Protein AF-A0A2K3MAB5-F1 (afdb_monomer)

Mean predicted aligned error: 18.84 Å

Solvent-accessible surface area (backbone atoms only — not comparable to full-atom values): 22461 Å² total; per-residue (Å²): 139,84,83,84,91,79,83,77,88,73,74,74,57,72,85,75,52,78,84,62,84,78,70,78,71,84,76,91,64,90,74,78,86,87,88,73,60,91,86,46,52,69,48,79,74,48,72,57,91,40,33,44,29,32,40,36,43,34,97,86,79,45,73,48,76,50,78,49,70,45,82,82,78,47,73,64,57,40,47,74,73,55,34,43,73,54,49,68,53,82,66,79,57,25,31,51,39,59,75,94,47,102,70,48,47,71,42,66,81,73,82,59,71,43,38,66,71,56,41,70,77,29,77,68,33,34,30,43,62,40,92,50,95,85,53,57,49,34,53,74,42,81,40,59,73,61,79,78,69,88,61,81,78,80,77,74,77,74,90,58,73,36,50,79,74,45,86,59,46,63,56,53,52,52,51,43,55,56,78,38,66,90,53,61,69,66,68,38,52,53,51,37,43,50,51,51,55,52,48,42,66,74,70,63,53,67,60,71,57,55,47,50,51,38,51,52,53,55,50,52,46,63,74,68,63,56,87,90,40,61,71,59,53,52,51,43,50,53,51,41,54,52,50,52,52,34,50,41,41,52,32,41,67,61,36,71,59,85,82,81,70,93,71,78,91,55,48,68,58,25,49,52,43,26,52,51,49,57,60,72,70,51,82,70,61,43,66,42,101,85,67,50,78,32,65,51,69,72,54,35,53,47,48,56,49,51,53,51,52,58,73,72,44,89,71,97,68,91,52,61,81,64,54,73,73,54,79,87,81,75,50,72,73,52,50,54,60,75,69,49,81,87,50,73,64,58,54,49,49,59,62,67,69,51,58,94,92,57,79,134

pLDDT: mean 73.35, std 14.65, range [32.47, 92.81]

Sequence (360 aa):
MSIISWNCRGLGNLSAVPKFKFLLREGRGGGLALLWRSSLHCNITNFSSNHIDIEITDTHRGSWRLTGFYGYPGKQAVLDAGLSDVHMEGYPFTWFKSLGTPRAVEERLDRALANEDWFHMFPNAKLENLVAPASDHYPILLDRDPIVRLGRPHHKFKFENAWRLESELDEVVHRCWNNYSDKLIMPRLEACAEELSLWSRNHCHNLKKEIEECRKKLLQVREQGGENNANYVGALQKRMTHLLVQDDMFWRQRAKTHWYKDGDLNTRFFHASATSRKKVNRISFLEDANGLRITDNPGMCLVAKDYFNELFHKQNSVRDPVISVISTTILESDNEQLTAPFTKEEFKEALFSMQSDKCP

Foldseek 3Di:
DDDDDDDPPDPDDCVNDVPPPPPPDDDDDDADDDDDDPQWDKDFPDDDRFKTKIWIAHPVPGIDIDMDGHDPPDPVNQVRNQKDFAAEPDDQFFFWDPPPDPPIDTHNPDTDIDHPVLCVVQVPWYWYWADDPPDRGTDIDIDRHPQPPPDDPPPPQDDQPLCVLDPCLVVLLVCLQVVVVVDDPVVSVVSSSVSCVVCCPVPVPDLVVLLVVLVVVLVVCVVVPPPPCPVVNVVSVVVNVSSLVSLLSRLCLLLVDDPDPDDPSPSVVSVVSSVVCCVVPDPQWDAAPVRDTHRHPVVRVVRVVVVVCVVPDDDPDDCCVVVVPDPDPQDPVNVCVVPDDDDPVNVVCVVVVDDPSDDD

Structure (mmCIF, N/CA/C/O backbone):
data_AF-A0A2K3MAB5-F1
#
_entry.id   AF-A0A2K3MAB5-F1
#
loop_
_atom_site.group_PDB
_atom_site.id
_atom_site.type_symbol
_atom_site.label_atom_id
_atom_site.label_alt_id
_atom_site.label_comp_id
_atom_site.label_asym_id
_atom_site.label_entity_id
_atom_site.label_seq_id
_atom_site.pdbx_PDB_ins_code
_atom_site.Cartn_x
_atom_site.Cartn_y
_atom_site.Cartn_z
_atom_site.occupancy
_atom_site.B_iso_or_equiv
_atom_site.auth_seq_id
_atom_site.auth_comp_id
_atom_site.auth_asym_id
_atom_site.auth_atom_id
_atom_site.pdbx_PDB_model_num
ATOM 1 N N . MET A 1 1 ? -51.722 -20.935 16.517 1.00 34.12 1 MET A N 1
ATOM 2 C CA . MET A 1 1 ? -51.003 -19.643 16.519 1.00 34.12 1 MET A CA 1
ATOM 3 C C . MET A 1 1 ? -50.363 -19.484 17.890 1.00 34.12 1 MET A C 1
ATOM 5 O O . MET A 1 1 ? -51.102 -19.462 18.868 1.00 34.12 1 MET A O 1
ATOM 9 N N . SER A 1 2 ? -49.032 -19.463 17.967 1.00 32.47 2 SER A N 1
ATOM 10 C CA . SER A 1 2 ? -48.281 -19.355 19.229 1.00 32.47 2 SER A CA 1
ATOM 11 C C . SER A 1 2 ? -47.649 -17.962 19.318 1.00 32.47 2 SER A C 1
ATOM 13 O O . SER A 1 2 ? -46.940 -17.548 18.408 1.00 32.47 2 SER A O 1
ATOM 15 N N . ILE A 1 3 ? -48.008 -17.221 20.365 1.00 36.62 3 ILE A N 1
ATOM 16 C CA . ILE A 1 3 ? -47.825 -15.771 20.588 1.00 36.62 3 ILE A CA 1
ATOM 17 C C . ILE A 1 3 ? -47.970 -15.563 22.112 1.00 36.62 3 ILE A C 1
ATOM 19 O O . ILE A 1 3 ? -48.689 -16.349 22.722 1.00 36.62 3 ILE A O 1
ATOM 23 N N . ILE A 1 4 ? -47.382 -14.575 22.801 1.00 47.53 4 ILE A N 1
ATOM 24 C CA . ILE A 1 4 ? -46.914 -13.238 22.385 1.00 47.53 4 ILE A CA 1
ATOM 25 C C . ILE A 1 4 ? -45.686 -12.817 23.237 1.00 47.53 4 ILE A C 1
ATOM 27 O O . ILE A 1 4 ? -45.560 -13.262 24.374 1.00 47.53 4 ILE A O 1
ATOM 31 N N . SER A 1 5 ? -44.947 -11.806 22.758 1.00 32.81 5 SER A N 1
ATOM 32 C CA . SER A 1 5 ? -44.378 -10.697 23.561 1.00 32.81 5 SER A CA 1
ATOM 33 C C . SER A 1 5 ? -42.899 -10.747 23.968 1.00 32.81 5 SER A C 1
ATOM 35 O O . SER A 1 5 ? -42.335 -11.791 24.278 1.00 32.81 5 SER A O 1
ATOM 37 N N . TRP A 1 6 ? -42.292 -9.556 23.993 1.00 37.81 6 TRP A N 1
ATOM 38 C CA . TRP A 1 6 ? -40.902 -9.274 24.351 1.00 37.81 6 TRP A CA 1
ATOM 39 C C . TRP A 1 6 ? -40.891 -8.073 25.315 1.00 37.81 6 TRP A C 1
ATOM 41 O O . TRP A 1 6 ? -41.636 -7.119 25.105 1.00 37.81 6 TRP A O 1
ATOM 51 N N . ASN A 1 7 ? -40.078 -8.133 26.377 1.00 32.97 7 ASN A N 1
ATOM 52 C CA . ASN A 1 7 ? -40.120 -7.258 27.567 1.00 32.97 7 ASN A CA 1
ATOM 53 C C . ASN A 1 7 ? -41.396 -7.381 28.436 1.00 32.97 7 ASN A C 1
ATOM 55 O O . ASN A 1 7 ? -42.271 -6.517 28.465 1.00 32.97 7 ASN A O 1
ATOM 59 N N . CYS A 1 8 ? -41.462 -8.444 29.239 1.00 42.03 8 CYS A N 1
ATOM 60 C CA . CYS A 1 8 ? -42.600 -8.755 30.109 1.00 42.03 8 CYS A CA 1
ATOM 61 C C . CYS A 1 8 ? -42.586 -8.040 31.480 1.00 42.03 8 CYS A C 1
ATOM 63 O O . CYS A 1 8 ? -42.972 -8.636 32.490 1.00 42.03 8 CYS A O 1
ATOM 65 N N . ARG A 1 9 ? -42.220 -6.749 31.545 1.00 40.31 9 ARG A N 1
ATOM 66 C CA . ARG A 1 9 ? -42.614 -5.896 32.686 1.00 40.31 9 ARG A CA 1
ATOM 67 C C . ARG A 1 9 ? -44.117 -5.592 32.591 1.00 40.31 9 ARG A C 1
ATOM 69 O O . ARG A 1 9 ? -44.500 -4.523 32.135 1.00 40.31 9 ARG A O 1
ATOM 76 N N . GLY A 1 10 ? -44.965 -6.535 33.017 1.00 39.03 10 GLY A N 1
ATOM 77 C CA . GLY A 1 10 ? -46.412 -6.292 33.139 1.00 39.03 10 GLY A CA 1
ATOM 78 C C . GLY A 1 10 ? -47.377 -7.439 32.816 1.00 39.03 10 GLY A C 1
ATOM 79 O O . GLY A 1 10 ? -48.577 -7.213 32.899 1.00 39.03 10 GLY A O 1
ATOM 80 N N . LEU A 1 11 ? -46.927 -8.662 32.495 1.00 41.62 11 LEU A N 1
ATOM 81 C CA . LEU A 1 11 ? -47.843 -9.768 32.120 1.00 41.62 11 LEU A CA 1
ATOM 82 C C . LEU A 1 11 ? -48.750 -10.313 33.250 1.00 41.62 11 LEU A C 1
ATOM 84 O O . LEU A 1 11 ? -49.546 -11.219 33.012 1.00 41.62 11 LEU A O 1
ATOM 88 N N . GLY A 1 12 ? -48.671 -9.764 34.465 1.00 43.78 12 GLY A N 1
ATOM 89 C CA . GLY A 1 12 ? -49.551 -10.135 35.573 1.00 43.78 12 GLY A CA 1
ATOM 90 C C . GLY A 1 12 ? -49.300 -11.536 36.148 1.00 43.78 12 GLY A C 1
ATOM 91 O O . GLY A 1 12 ? -48.231 -12.128 35.995 1.00 43.78 12 GLY A O 1
ATOM 92 N N . ASN A 1 13 ? -50.288 -12.035 36.892 1.00 43.12 13 ASN A N 1
ATOM 93 C CA . ASN A 1 13 ? -50.265 -13.360 37.516 1.00 43.12 13 ASN A CA 1
ATOM 94 C C . ASN A 1 13 ? -50.385 -14.472 36.449 1.00 43.12 13 ASN A C 1
ATOM 96 O O . ASN A 1 13 ? -51.066 -14.287 35.444 1.00 43.12 13 ASN A O 1
ATOM 100 N N . LEU A 1 14 ? -49.812 -15.655 36.701 1.00 42.81 14 LEU A N 1
ATOM 101 C CA . LEU A 1 14 ? -49.971 -16.873 35.883 1.00 42.81 14 LEU A CA 1
ATOM 102 C C . LEU A 1 14 ? -51.446 -17.220 35.599 1.00 42.81 14 LEU A C 1
ATOM 104 O O . LEU A 1 14 ? -51.759 -17.769 34.545 1.00 42.81 14 LEU A O 1
ATOM 108 N N . SER A 1 15 ? -52.359 -16.839 36.498 1.00 45.25 15 SER A N 1
ATOM 109 C CA . SER A 1 15 ? -53.813 -16.947 36.317 1.00 45.25 15 SER A CA 1
ATOM 110 C C . SER A 1 15 ? -54.360 -16.178 35.103 1.00 45.25 15 SER A C 1
ATOM 112 O O . SER A 1 15 ? -55.412 -16.542 34.589 1.00 45.25 15 SER A O 1
ATOM 114 N N . ALA A 1 16 ? -53.681 -15.116 34.651 1.00 42.66 16 ALA A N 1
ATOM 115 C CA . ALA A 1 16 ? -54.171 -14.228 33.598 1.00 42.66 16 ALA A CA 1
ATOM 116 C C . ALA A 1 16 ? -54.019 -14.814 32.184 1.00 42.66 16 ALA A C 1
ATOM 118 O O . ALA A 1 16 ? -54.808 -14.476 31.304 1.00 42.66 16 ALA A O 1
ATOM 119 N N . VAL A 1 17 ? -53.039 -15.701 31.949 1.00 45.25 17 VAL A N 1
ATOM 120 C CA . VAL A 1 17 ? -52.864 -16.360 30.641 1.00 45.25 17 VAL A CA 1
ATOM 121 C C . VAL A 1 17 ? -52.490 -17.847 30.795 1.00 45.25 17 VAL A C 1
ATOM 123 O O . VAL A 1 17 ? -51.320 -18.219 30.676 1.00 45.25 17 VAL A O 1
ATOM 126 N N . PRO A 1 18 ? -53.482 -18.744 30.980 1.00 43.09 18 PRO A N 1
ATOM 127 C CA . PRO A 1 18 ? -53.255 -20.172 31.256 1.00 43.09 18 PRO A CA 1
ATOM 128 C C . PRO A 1 18 ? -52.501 -20.967 30.174 1.00 43.09 18 PRO A C 1
ATOM 130 O O . PRO A 1 18 ? -52.111 -22.110 30.407 1.00 43.09 18 PRO A O 1
ATOM 133 N N . LYS A 1 19 ? -52.307 -20.395 28.977 1.00 45.00 19 LYS A N 1
ATOM 134 C CA . LYS A 1 19 ? -51.653 -21.052 27.832 1.00 45.00 19 LYS A CA 1
ATOM 135 C C . LYS A 1 19 ? -50.114 -21.032 27.889 1.00 45.00 19 LYS A C 1
ATOM 137 O O . LYS A 1 19 ? -49.489 -21.727 27.097 1.00 45.00 19 LYS A O 1
ATOM 142 N N . PHE A 1 20 ? -49.494 -20.303 28.823 1.00 47.81 20 PHE A N 1
ATOM 143 C CA . PHE A 1 20 ? -48.029 -20.168 28.930 1.00 47.81 20 PHE A CA 1
ATOM 144 C C . PHE A 1 20 ? -47.378 -21.104 29.964 1.00 47.81 20 PHE A C 1
ATOM 146 O O . PHE A 1 20 ? -46.531 -20.692 30.754 1.00 47.81 20 PHE A O 1
ATOM 153 N N . LYS A 1 21 ? -47.753 -22.388 29.955 1.00 41.22 21 LYS A N 1
ATOM 154 C CA . LYS A 1 21 ? -47.334 -23.379 30.968 1.00 41.22 21 LYS A CA 1
ATOM 155 C C . LYS A 1 21 ? -45.833 -23.734 30.996 1.00 41.22 21 LYS A C 1
ATOM 157 O O . LYS A 1 21 ? -45.423 -24.448 31.902 1.00 41.22 21 LYS A O 1
ATOM 162 N N . PHE A 1 22 ? -45.040 -23.255 30.034 1.00 46.28 22 PHE A N 1
ATOM 163 C CA . PHE A 1 22 ? -43.621 -23.608 29.849 1.00 46.28 22 PHE A CA 1
ATOM 164 C C . PHE A 1 22 ? -42.652 -22.419 29.989 1.00 46.28 22 PHE A C 1
ATOM 166 O O . PHE A 1 22 ? -41.492 -22.520 29.601 1.00 46.28 22 PHE A O 1
ATOM 173 N N . LEU A 1 23 ? -43.100 -21.281 30.533 1.00 45.66 23 LEU A N 1
ATOM 174 C CA . LEU A 1 23 ? -42.193 -20.181 30.875 1.00 45.66 23 LEU A CA 1
ATOM 175 C C . LEU A 1 23 ? -41.327 -20.570 32.083 1.00 45.66 23 LEU A C 1
ATOM 177 O O . LEU A 1 23 ? -41.790 -20.523 33.224 1.00 45.66 23 LEU A O 1
ATOM 181 N N . LEU A 1 24 ? -40.062 -20.915 31.829 1.00 44.28 24 LEU A N 1
ATOM 182 C CA . LEU A 1 24 ? -39.033 -21.051 32.860 1.00 44.28 24 LEU A CA 1
ATOM 183 C C . LEU A 1 24 ? -38.825 -19.692 33.541 1.00 44.28 24 LEU A C 1
ATOM 185 O O . LEU A 1 24 ? -38.259 -18.766 32.963 1.00 44.28 24 LEU A O 1
ATOM 189 N N . ARG A 1 25 ? -39.328 -19.562 34.771 1.00 45.31 25 ARG A N 1
ATOM 190 C CA . ARG A 1 25 ? -39.251 -18.333 35.564 1.00 45.31 25 ARG A CA 1
ATOM 191 C C . ARG A 1 25 ? -38.541 -18.596 36.886 1.00 45.31 25 ARG A C 1
ATOM 193 O O . ARG A 1 25 ? -39.181 -18.899 37.892 1.00 45.31 25 ARG A O 1
ATOM 200 N N . GLU A 1 26 ? -37.233 -18.377 36.905 1.00 42.91 26 GLU A N 1
ATOM 201 C CA . GLU A 1 26 ? -36.476 -18.308 38.153 1.00 42.91 26 GLU A CA 1
ATOM 202 C C . GLU A 1 26 ? -36.566 -16.894 38.757 1.00 42.91 26 GLU A C 1
ATOM 204 O O . GLU A 1 26 ? -35.863 -15.958 38.384 1.00 42.91 26 GLU A O 1
ATOM 209 N N . GLY A 1 27 ? -37.484 -16.727 39.714 1.00 49.84 27 GLY A N 1
ATOM 210 C CA . GLY A 1 27 ? -37.548 -15.550 40.582 1.00 49.84 27 GLY A CA 1
ATOM 211 C C . GLY A 1 27 ? -38.305 -14.324 40.040 1.00 49.84 27 GLY A C 1
ATOM 212 O O . GLY A 1 27 ? -39.351 -14.415 39.382 1.00 49.84 27 GLY A O 1
ATOM 213 N N . ARG A 1 28 ? -37.833 -13.136 40.452 1.00 44.16 28 ARG A N 1
ATOM 214 C CA . ARG A 1 28 ? -38.474 -11.825 40.198 1.00 44.16 28 ARG A CA 1
ATOM 215 C C . ARG A 1 28 ? -37.748 -10.964 39.150 1.00 44.16 28 ARG A C 1
ATOM 217 O O . ARG A 1 28 ? -38.257 -9.899 38.812 1.00 44.16 28 ARG A O 1
ATOM 224 N N . GLY A 1 29 ? -36.594 -11.413 38.651 1.00 48.50 29 GLY A N 1
ATOM 225 C CA . GLY A 1 29 ? -35.909 -10.814 37.502 1.00 48.50 29 GLY A CA 1
ATOM 226 C C . GLY A 1 29 ? -36.560 -11.212 36.172 1.00 48.50 29 GLY A C 1
ATOM 227 O O . GLY A 1 29 ? -37.411 -12.099 36.132 1.00 48.50 29 GLY A O 1
ATOM 228 N N . GLY A 1 30 ? -36.179 -10.533 35.086 1.00 55.38 30 GLY A N 1
ATOM 229 C CA . GLY A 1 30 ? -36.558 -10.941 33.727 1.00 55.38 30 GLY A CA 1
ATOM 230 C C . GLY A 1 30 ? -35.833 -12.219 33.286 1.00 55.38 30 GLY A C 1
ATOM 231 O O . GLY A 1 30 ? -34.845 -12.607 33.902 1.00 55.38 30 GLY A O 1
ATOM 232 N N . GLY A 1 31 ? -36.310 -12.847 32.211 1.00 55.22 31 GLY A N 1
ATOM 233 C CA . GLY A 1 31 ? -35.738 -14.077 31.660 1.00 55.22 31 GLY A CA 1
ATOM 234 C C . GLY A 1 31 ? -35.874 -14.159 30.140 1.00 55.22 31 GLY A C 1
ATOM 235 O O . GLY A 1 31 ? -36.530 -13.319 29.517 1.00 55.22 31 GLY A O 1
ATOM 236 N N . LEU A 1 32 ? -35.238 -15.174 29.559 1.00 56.19 32 LEU A N 1
ATOM 237 C CA . LEU A 1 32 ? -35.191 -15.428 28.121 1.00 56.19 32 LEU A CA 1
ATOM 238 C C . LEU A 1 32 ? -36.421 -16.201 27.617 1.00 56.19 32 LEU A C 1
ATOM 240 O O . LEU A 1 32 ? -36.903 -17.124 28.269 1.00 56.19 32 LEU A O 1
ATOM 244 N N . ALA A 1 33 ? -36.903 -15.844 26.425 1.00 61.88 33 ALA A N 1
ATOM 245 C CA . ALA A 1 33 ? -37.949 -16.566 25.706 1.00 61.88 33 ALA A CA 1
ATOM 246 C C . ALA A 1 33 ? -37.715 -16.459 24.192 1.00 61.88 33 ALA A C 1
ATOM 248 O O . ALA A 1 33 ? -37.388 -15.383 23.690 1.00 61.88 33 ALA A O 1
ATOM 249 N N . LEU A 1 34 ? -37.910 -17.566 23.473 1.00 58.75 34 LEU A N 1
ATOM 250 C CA . LEU A 1 34 ? -37.729 -17.672 22.024 1.00 58.75 34 LEU A CA 1
ATOM 251 C C . LEU A 1 34 ? -39.035 -18.149 21.374 1.00 58.75 34 LEU A C 1
ATOM 253 O O . LEU A 1 34 ? -39.710 -19.023 21.914 1.00 58.75 34 LEU A O 1
ATOM 257 N N . LEU A 1 35 ? -39.408 -17.568 20.229 1.00 64.81 35 LEU A N 1
ATOM 258 C CA . LEU A 1 35 ? -40.651 -17.880 19.516 1.00 64.81 35 LEU A CA 1
ATOM 259 C C . LEU A 1 35 ? -40.373 -18.139 18.032 1.00 64.81 35 LEU A C 1
ATOM 261 O O . LEU A 1 35 ? -39.612 -17.406 17.405 1.00 64.81 35 LEU A O 1
ATOM 265 N N . TRP A 1 36 ? -41.043 -19.137 17.455 1.00 64.81 36 TRP A N 1
ATOM 266 C CA . TRP A 1 36 ? -40.949 -19.485 16.035 1.00 64.81 36 TRP A CA 1
ATOM 267 C C . TRP A 1 36 ? -42.324 -19.815 15.437 1.00 64.81 36 TRP A C 1
ATOM 269 O O . TRP A 1 36 ? -43.314 -20.016 16.147 1.00 64.81 36 TRP A O 1
ATOM 279 N N . ARG A 1 37 ? -42.408 -19.841 14.101 1.00 60.66 37 ARG A N 1
ATOM 280 C CA . ARG A 1 37 ? -43.625 -20.253 13.382 1.00 60.66 37 ARG A CA 1
ATOM 281 C C . ARG A 1 37 ? -43.809 -21.763 13.509 1.00 60.66 37 ARG A C 1
ATOM 283 O O . ARG A 1 37 ? -42.845 -22.497 13.366 1.00 60.66 37 ARG A O 1
ATOM 290 N N . SER A 1 38 ? -45.047 -22.239 13.638 1.00 69.12 38 SER A N 1
ATOM 291 C CA . SER A 1 38 ? -45.356 -23.682 13.672 1.00 69.12 38 SER A CA 1
ATOM 292 C C . SER A 1 38 ? -45.040 -24.436 12.370 1.00 69.12 38 SER A C 1
ATOM 294 O O . SER A 1 38 ? -45.151 -25.653 12.338 1.00 69.12 38 SER A O 1
ATOM 296 N N . SER A 1 39 ? -44.686 -23.721 11.297 1.00 72.00 39 SER A N 1
ATOM 297 C CA . SER A 1 39 ? -44.155 -24.281 10.050 1.00 72.00 39 SER A CA 1
ATOM 298 C C . SER A 1 39 ? -42.659 -24.613 10.115 1.00 72.00 39 SER A C 1
ATOM 300 O O . SER A 1 39 ? -42.152 -25.248 9.201 1.00 72.00 39 SER A O 1
ATOM 302 N N . LEU A 1 40 ? -41.949 -24.145 11.147 1.00 71.75 40 LEU A N 1
ATOM 303 C CA . LEU A 1 40 ? -40.552 -24.472 11.410 1.00 71.75 40 LEU A CA 1
ATOM 304 C C . LEU A 1 40 ? -40.506 -25.566 12.474 1.00 71.75 40 LEU A C 1
ATOM 306 O O . LEU A 1 40 ? -41.136 -25.436 13.529 1.00 71.75 40 LEU A O 1
ATOM 310 N N . HIS A 1 41 ? -39.768 -26.637 12.196 1.00 81.25 41 HIS A N 1
ATOM 311 C CA . HIS A 1 41 ? -39.494 -27.661 13.193 1.00 81.25 41 HIS A CA 1
ATOM 312 C C . HIS A 1 41 ? -38.231 -27.257 13.949 1.00 81.25 41 HIS A C 1
ATOM 314 O O . HIS A 1 41 ? -37.167 -27.166 13.345 1.00 81.25 41 HIS A O 1
ATOM 320 N N . CYS A 1 42 ? -38.354 -26.978 15.246 1.00 80.56 42 CYS A N 1
ATOM 321 C CA . CYS A 1 42 ? -37.251 -26.450 16.042 1.00 80.56 42 CYS A CA 1
ATOM 322 C C . CYS A 1 42 ? -37.038 -27.283 17.306 1.00 80.56 42 CYS A C 1
ATOM 324 O O .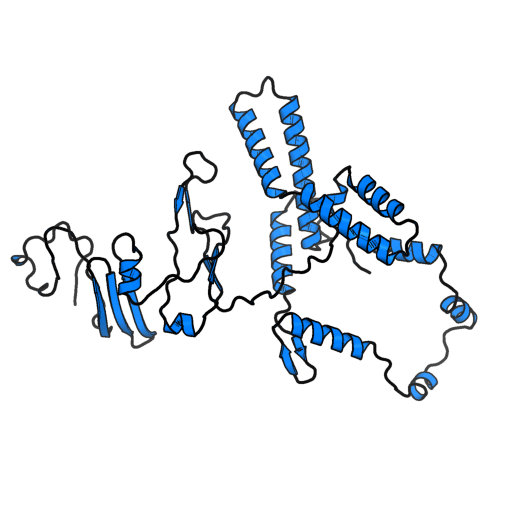 CYS A 1 42 ? -38.004 -27.608 18.002 1.00 80.56 42 CYS A O 1
ATOM 326 N N . ASN A 1 43 ? -35.778 -27.575 17.612 1.00 81.19 43 ASN A N 1
ATOM 327 C CA . ASN A 1 43 ? -35.334 -28.384 18.739 1.00 81.19 43 ASN A CA 1
ATOM 328 C C . ASN A 1 43 ? -34.341 -27.579 19.589 1.00 81.19 43 ASN A C 1
ATOM 330 O O . ASN A 1 43 ? -33.308 -27.152 19.080 1.00 81.19 43 ASN A O 1
ATOM 334 N N . ILE A 1 44 ? -34.654 -27.333 20.865 1.00 81.44 44 ILE A N 1
ATOM 335 C CA . ILE A 1 44 ? -33.765 -26.573 21.761 1.00 81.44 44 ILE A CA 1
ATOM 336 C C . ILE A 1 44 ? -32.586 -27.471 22.138 1.00 81.44 44 ILE A C 1
ATOM 338 O O . ILE A 1 44 ? -32.776 -28.511 22.764 1.00 81.44 44 ILE A O 1
ATOM 342 N N . THR A 1 45 ? -31.382 -27.062 21.747 1.00 81.06 45 THR A N 1
ATOM 343 C CA . THR A 1 45 ? -30.138 -27.826 21.913 1.00 81.06 45 THR A CA 1
ATOM 344 C C . THR A 1 45 ? -29.436 -27.501 23.225 1.00 81.06 45 THR A C 1
ATOM 346 O O . THR A 1 45 ? -28.942 -28.410 23.887 1.00 81.06 45 THR A O 1
ATOM 349 N N . ASN A 1 46 ? -29.416 -26.227 23.631 1.00 74.25 46 ASN A N 1
ATOM 350 C CA . ASN A 1 46 ? -28.915 -25.799 24.939 1.00 74.25 46 ASN A CA 1
ATOM 351 C C . ASN A 1 46 ? -29.591 -24.494 25.401 1.00 74.25 46 ASN A C 1
ATOM 353 O O . ASN A 1 46 ? -30.143 -23.749 24.592 1.00 74.25 46 ASN A O 1
ATOM 357 N N . PHE A 1 47 ? -29.565 -24.197 26.700 1.00 77.19 47 PHE A N 1
ATOM 358 C CA . PHE A 1 47 ? -29.984 -22.901 27.234 1.00 77.19 47 PHE A CA 1
ATOM 359 C C . PHE A 1 47 ? -29.372 -22.614 28.611 1.00 77.19 47 PHE A C 1
ATOM 361 O O . PHE A 1 47 ? -29.065 -23.513 29.389 1.00 77.19 47 PHE A O 1
ATOM 368 N N . SER A 1 48 ? -29.253 -21.332 28.946 1.00 73.50 48 SER A N 1
ATOM 369 C CA . SER A 1 48 ? -28.977 -20.848 30.301 1.00 73.50 48 SER A CA 1
ATOM 370 C C . SER A 1 48 ? -29.738 -19.543 30.563 1.00 73.50 48 SER A C 1
ATOM 372 O O . SER A 1 48 ? -30.492 -19.064 29.717 1.00 73.50 48 SER A O 1
ATOM 374 N N . SER A 1 49 ? -29.536 -18.914 31.721 1.00 71.88 49 SER A N 1
ATOM 375 C CA . SER A 1 49 ? -30.104 -17.586 32.010 1.00 71.88 49 SER A CA 1
ATOM 376 C C . SER A 1 49 ? -29.649 -16.490 31.030 1.00 71.88 49 SER A C 1
ATOM 378 O O . SER A 1 49 ? -30.321 -15.465 30.915 1.00 71.88 49 SER A O 1
ATOM 380 N N . ASN A 1 50 ? -28.546 -16.718 30.304 1.00 72.56 50 ASN A N 1
ATOM 381 C CA . ASN A 1 50 ? -27.917 -15.750 29.401 1.00 72.56 50 ASN A CA 1
ATOM 382 C C . ASN A 1 50 ? -27.889 -16.187 27.923 1.00 72.56 50 ASN A C 1
ATOM 384 O O . ASN A 1 50 ? -27.431 -15.406 27.089 1.00 72.56 50 ASN A O 1
ATOM 388 N N . HIS A 1 51 ? -28.357 -17.392 27.569 1.00 77.94 51 HIS A N 1
ATOM 389 C CA . HIS A 1 51 ? -28.494 -17.799 26.164 1.00 77.94 51 HIS A CA 1
ATOM 390 C C . HIS A 1 51 ? -29.615 -18.825 25.928 1.00 77.94 51 HIS A C 1
ATOM 392 O O . HIS A 1 51 ? -29.971 -19.584 26.824 1.00 77.94 51 HIS A O 1
ATOM 398 N N . ILE A 1 52 ? -30.150 -18.869 24.707 1.00 77.69 52 ILE A N 1
ATOM 399 C CA . ILE A 1 52 ? -30.920 -20.004 24.173 1.00 77.69 52 ILE A CA 1
ATOM 400 C C . ILE A 1 52 ? -30.276 -20.399 22.851 1.00 77.69 52 ILE A C 1
ATOM 402 O O . ILE A 1 52 ? -30.027 -19.544 22.002 1.00 77.69 52 ILE A O 1
ATOM 406 N N . ASP A 1 53 ? -30.053 -21.690 22.671 1.00 79.12 53 ASP A N 1
ATOM 407 C CA . ASP A 1 53 ? -29.532 -22.291 21.458 1.00 79.12 53 ASP A CA 1
ATOM 408 C C . ASP A 1 53 ? -30.550 -23.292 20.897 1.00 79.12 53 ASP A C 1
ATOM 410 O O . ASP A 1 53 ? -31.135 -24.093 21.634 1.00 79.12 53 ASP A O 1
ATOM 414 N N . ILE A 1 54 ? -30.827 -23.196 19.598 1.00 83.25 54 ILE A N 1
ATOM 415 C CA . ILE A 1 54 ? -31.876 -23.971 18.939 1.00 83.25 54 ILE A CA 1
ATOM 416 C C . ILE A 1 54 ? -31.425 -24.436 17.553 1.00 83.25 54 ILE A C 1
ATOM 418 O O . ILE A 1 54 ? -30.858 -23.672 16.772 1.00 83.25 54 ILE A O 1
ATOM 422 N N . GLU A 1 55 ? -31.723 -25.684 17.222 1.00 85.56 55 GLU A N 1
ATOM 423 C CA . GLU A 1 55 ? -31.645 -26.208 15.863 1.00 85.56 55 GLU A CA 1
ATOM 424 C C . GLU A 1 55 ? -33.003 -26.031 15.175 1.00 85.56 55 GLU A C 1
ATOM 426 O O . GLU A 1 55 ? -34.049 -26.321 15.757 1.00 85.56 55 GLU A O 1
ATOM 431 N N . ILE A 1 56 ? -33.002 -25.513 13.949 1.00 84.25 56 ILE A N 1
ATOM 432 C CA . ILE A 1 56 ? -34.191 -25.154 13.178 1.00 84.25 56 ILE A CA 1
ATOM 433 C C . ILE A 1 56 ? -34.111 -25.843 11.819 1.00 84.25 56 ILE A C 1
ATOM 435 O O . ILE A 1 56 ? -33.260 -25.522 10.993 1.00 84.25 56 ILE A O 1
ATOM 439 N N . THR A 1 57 ? -35.042 -26.756 11.562 1.00 84.88 57 THR A N 1
ATOM 440 C CA . THR A 1 57 ? -35.237 -27.385 10.256 1.00 84.88 57 THR A CA 1
ATOM 441 C C . THR A 1 57 ? -36.285 -26.597 9.472 1.00 84.88 57 THR A C 1
ATOM 443 O O . THR A 1 57 ? -37.470 -26.573 9.820 1.00 84.88 57 THR A O 1
ATOM 446 N N . ASP A 1 58 ? -35.833 -25.944 8.403 1.00 79.44 58 ASP A N 1
ATOM 447 C CA . ASP A 1 58 ? -36.638 -25.177 7.452 1.00 79.44 58 ASP A CA 1
ATOM 448 C C . ASP A 1 58 ? -36.690 -25.921 6.106 1.00 79.44 58 ASP A C 1
ATOM 450 O O . ASP A 1 58 ? -35.667 -26.344 5.568 1.00 79.44 58 ASP A O 1
ATOM 454 N N . THR A 1 59 ? -37.885 -26.078 5.532 1.00 76.81 59 THR A N 1
ATOM 455 C CA . THR A 1 59 ? -38.105 -26.860 4.300 1.00 76.81 59 THR A CA 1
ATOM 456 C C . THR A 1 59 ? -37.455 -26.273 3.044 1.00 76.81 59 THR A C 1
ATOM 458 O O . THR A 1 59 ? -37.373 -26.962 2.031 1.00 76.81 59 THR A O 1
ATOM 461 N N . HIS A 1 60 ? -37.014 -25.014 3.079 1.00 76.00 60 HIS A N 1
ATOM 462 C CA . HIS A 1 60 ? -36.353 -24.323 1.969 1.00 76.00 60 HIS A CA 1
ATOM 463 C C . HIS A 1 60 ? -34.863 -24.071 2.223 1.00 76.00 60 HIS A C 1
ATOM 465 O O . HIS A 1 60 ? -34.095 -23.984 1.267 1.00 76.00 60 HIS A O 1
ATOM 471 N N . ARG A 1 61 ? -34.452 -23.917 3.489 1.00 72.12 61 ARG A N 1
ATOM 472 C CA . ARG A 1 61 ? -33.066 -23.598 3.883 1.00 72.12 61 ARG A CA 1
ATOM 473 C C . ARG A 1 61 ? -32.289 -24.782 4.465 1.00 72.12 61 ARG A C 1
ATOM 475 O O . ARG A 1 61 ? -31.089 -24.645 4.681 1.00 72.12 61 ARG A O 1
ATOM 482 N N . GLY A 1 62 ? -32.943 -25.920 4.697 1.00 80.56 62 GLY A N 1
ATOM 483 C CA . GLY A 1 62 ? -32.366 -27.062 5.406 1.00 80.56 62 GLY A CA 1
ATOM 484 C C . GLY A 1 62 ? -32.341 -26.843 6.921 1.00 80.56 62 GLY A C 1
ATOM 485 O O . GLY A 1 62 ? -33.057 -25.990 7.450 1.00 80.56 62 GLY A O 1
ATOM 486 N N . SER A 1 63 ? -31.518 -27.621 7.623 1.00 82.88 63 SER A N 1
ATOM 487 C CA . SER A 1 63 ? -31.288 -27.462 9.063 1.00 82.88 63 SER A CA 1
ATOM 488 C C . SER A 1 63 ? -30.196 -26.426 9.332 1.00 82.88 63 SER A C 1
ATOM 490 O O . SER A 1 63 ? -29.128 -26.463 8.724 1.00 82.88 63 SER A O 1
ATOM 492 N N . TRP A 1 64 ? -30.466 -25.493 10.242 1.00 79.81 64 TRP A N 1
ATOM 493 C CA . TRP A 1 64 ? -29.547 -24.436 10.667 1.00 79.81 64 TRP A CA 1
ATOM 494 C C . TRP A 1 64 ? -29.708 -24.157 12.162 1.00 79.81 64 TRP A C 1
ATOM 496 O O . TRP A 1 64 ? -30.765 -24.393 12.741 1.00 79.81 64 TRP A O 1
ATOM 506 N N . ARG A 1 65 ? -28.653 -23.651 12.803 1.00 81.56 65 ARG A N 1
ATOM 507 C CA . ARG A 1 65 ? -28.619 -23.389 14.248 1.00 81.56 65 ARG A CA 1
ATOM 508 C C . ARG A 1 65 ? -28.728 -21.893 14.528 1.00 81.56 65 ARG A C 1
ATOM 510 O O . ARG A 1 65 ? -28.170 -21.080 13.791 1.00 81.56 65 ARG A O 1
ATOM 517 N N . LEU A 1 66 ? -29.450 -21.532 15.582 1.00 80.62 66 LEU A N 1
ATOM 518 C CA . LEU A 1 66 ? -29.628 -20.163 16.052 1.00 80.62 66 LEU A CA 1
ATOM 519 C C . LEU A 1 66 ? -29.305 -20.092 17.543 1.00 80.62 66 LEU A C 1
ATOM 521 O O . LEU A 1 66 ? -30.017 -20.660 18.366 1.00 80.62 66 LEU A O 1
ATOM 525 N N . THR A 1 67 ? -28.287 -19.309 17.885 1.00 78.62 67 THR A N 1
ATOM 526 C CA . THR A 1 67 ? -27.931 -19.006 19.272 1.00 78.62 67 THR A CA 1
ATOM 527 C C . THR A 1 67 ? -28.265 -17.545 19.570 1.00 78.62 67 THR A C 1
ATOM 529 O O . THR A 1 67 ? -27.740 -16.635 18.929 1.00 78.62 67 THR A O 1
ATOM 532 N N . GLY A 1 68 ? -29.156 -17.304 20.531 1.00 75.19 68 GLY A N 1
ATOM 533 C CA . GLY A 1 68 ? -29.504 -15.972 21.024 1.00 75.19 68 GLY A CA 1
ATOM 534 C C . GLY A 1 68 ? -28.933 -15.735 22.419 1.00 75.19 68 GLY A C 1
ATOM 535 O O . GLY A 1 68 ? -29.137 -16.556 23.308 1.00 75.19 68 GLY A O 1
ATOM 536 N N . PHE A 1 69 ? -28.263 -14.601 22.626 1.00 74.25 69 PHE A N 1
ATOM 537 C CA . PHE A 1 69 ? -27.677 -14.208 23.913 1.00 74.25 69 PHE A CA 1
ATOM 538 C C . PHE A 1 69 ? -28.474 -13.081 24.591 1.00 74.25 69 PHE A C 1
ATOM 540 O O . PHE A 1 69 ? -29.107 -12.265 23.920 1.00 74.25 69 PHE A O 1
ATOM 547 N N . TYR A 1 70 ? -28.423 -13.017 25.924 1.00 67.62 70 TYR A N 1
ATOM 548 C CA . TYR A 1 70 ? -29.049 -11.977 26.745 1.00 67.62 70 TYR A CA 1
ATOM 549 C C . TYR A 1 70 ? -28.043 -11.345 27.708 1.00 67.62 70 TYR A C 1
ATOM 551 O O . TYR A 1 70 ? -27.231 -12.036 28.321 1.00 67.62 70 TYR A O 1
ATOM 559 N N . GLY A 1 71 ? -28.105 -10.018 27.840 1.00 65.38 71 GLY A N 1
ATOM 560 C CA . GLY A 1 71 ? -27.044 -9.237 28.475 1.00 65.38 71 GLY A CA 1
ATOM 561 C C . GLY A 1 71 ? -25.781 -9.176 27.609 1.00 65.38 71 GLY A C 1
ATOM 562 O O . GLY A 1 71 ? -25.820 -9.455 26.412 1.00 65.38 71 GLY A O 1
ATOM 563 N N . TYR A 1 72 ? -24.652 -8.798 28.210 1.00 63.56 72 TYR A N 1
ATOM 564 C CA . TYR A 1 72 ? -23.352 -8.901 27.547 1.00 63.56 72 TYR A CA 1
ATOM 565 C C . TYR A 1 72 ? -22.919 -10.379 27.520 1.00 63.56 72 TYR A C 1
ATOM 567 O O . TYR A 1 72 ? -22.760 -10.958 28.600 1.00 63.56 72 TYR A O 1
ATOM 575 N N . PRO A 1 73 ? -22.705 -11.006 26.344 1.00 60.53 73 PRO A N 1
ATOM 576 C CA . PRO A 1 73 ? -22.271 -12.398 26.249 1.00 60.53 73 PRO A CA 1
ATOM 577 C C . PRO A 1 73 ? -20.801 -12.530 26.665 1.00 60.53 73 PRO A C 1
ATOM 579 O O . PRO A 1 73 ? -19.881 -12.575 25.840 1.00 60.53 73 PRO A O 1
ATOM 582 N N . GLY A 1 74 ? -20.588 -12.580 27.981 1.00 62.34 74 GLY A N 1
ATOM 583 C CA . GLY A 1 74 ? -19.312 -12.934 28.586 1.00 62.34 74 GLY A CA 1
ATOM 584 C C . GLY A 1 74 ? -18.869 -14.336 28.162 1.00 62.34 74 GLY A C 1
ATOM 585 O O . GLY A 1 74 ? -19.679 -15.147 27.710 1.00 62.34 74 GLY A O 1
ATOM 586 N N . LYS A 1 75 ? -17.572 -14.625 28.327 1.00 61.53 75 LYS A N 1
ATOM 587 C CA . LYS A 1 75 ? -16.934 -15.856 27.823 1.00 61.53 75 LYS A CA 1
ATOM 588 C C . LYS A 1 75 ? -17.709 -17.137 28.157 1.00 61.53 75 LYS A C 1
ATOM 590 O O . LYS A 1 75 ? -17.810 -17.999 27.297 1.00 61.53 75 LYS A O 1
ATOM 595 N N . GLN A 1 76 ? -18.295 -17.226 29.355 1.00 64.25 76 GLN A N 1
ATOM 596 C CA . GLN A 1 76 ? -19.025 -18.416 29.792 1.00 64.25 76 GLN A CA 1
ATOM 597 C C . GLN A 1 76 ? -20.214 -18.759 28.886 1.00 64.25 76 GLN A C 1
ATOM 599 O O . GLN A 1 76 ? -20.260 -19.865 28.375 1.00 64.25 76 GLN A O 1
ATOM 604 N N . ALA A 1 77 ? -21.118 -17.815 28.601 1.00 66.88 77 ALA A N 1
ATOM 605 C CA . ALA A 1 77 ? -22.312 -18.111 27.800 1.00 66.88 77 ALA A CA 1
ATOM 606 C C . ALA A 1 77 ? -21.963 -18.549 26.364 1.00 66.88 77 ALA A C 1
ATOM 608 O O . ALA A 1 77 ? -22.651 -19.382 25.783 1.00 66.88 77 ALA A O 1
ATOM 609 N N . VAL A 1 78 ? -20.883 -17.997 25.799 1.00 68.69 78 VAL A N 1
ATOM 610 C CA . VAL A 1 78 ? -20.373 -18.377 24.472 1.00 68.69 78 VAL A CA 1
ATOM 611 C C . VAL A 1 78 ? -19.817 -19.805 24.485 1.00 68.69 78 VAL A C 1
ATOM 613 O O . VAL A 1 78 ? -20.141 -20.582 23.590 1.00 68.69 78 VAL A O 1
ATOM 616 N N . LEU A 1 79 ? -19.055 -20.168 25.523 1.00 65.94 79 LEU A N 1
ATOM 617 C CA . LEU A 1 79 ? -18.548 -21.530 25.720 1.00 65.94 79 LEU A CA 1
ATOM 618 C C . LEU A 1 79 ? -19.677 -22.536 25.986 1.00 65.94 79 LEU A C 1
ATOM 620 O O . LEU A 1 79 ? -19.665 -23.617 25.405 1.00 65.94 79 LEU A O 1
ATOM 624 N N . ASP A 1 80 ? -20.677 -22.172 26.797 1.00 69.19 80 ASP A N 1
ATOM 625 C CA . ASP A 1 80 ? -21.854 -23.007 27.074 1.00 69.19 80 ASP A CA 1
ATOM 626 C C . ASP A 1 80 ? -22.600 -23.354 25.768 1.00 69.19 80 ASP A C 1
ATOM 628 O O . ASP A 1 80 ? -23.053 -24.482 25.583 1.00 69.19 80 ASP A O 1
ATOM 632 N N . ALA A 1 81 ? -22.675 -22.415 24.818 1.00 66.62 81 ALA A N 1
ATOM 633 C CA . ALA A 1 81 ? -23.271 -22.635 23.498 1.00 66.62 81 ALA A CA 1
ATOM 634 C C . ALA A 1 81 ? -22.429 -23.528 22.553 1.00 66.62 81 ALA A C 1
ATOM 636 O O . ALA A 1 81 ? -22.845 -23.777 21.421 1.00 66.62 81 ALA A O 1
ATOM 637 N N . GLY A 1 82 ? -21.251 -24.002 22.976 1.00 69.81 82 GLY A N 1
ATOM 638 C CA . GLY A 1 82 ? -20.317 -24.754 22.129 1.00 69.81 82 GLY A CA 1
ATOM 639 C C . GLY A 1 82 ? -19.608 -23.886 21.083 1.00 69.81 82 GLY A C 1
ATOM 640 O O . GLY A 1 82 ? -19.208 -24.385 20.031 1.00 69.81 82 GLY A O 1
ATOM 641 N N . LEU A 1 83 ? -19.488 -22.582 21.348 1.00 75.38 83 LEU A N 1
ATOM 642 C CA . LEU A 1 83 ? -18.873 -21.603 20.458 1.00 75.38 83 LEU A CA 1
ATOM 643 C C . LEU A 1 83 ? -17.600 -21.009 21.077 1.00 75.38 83 LEU A C 1
ATOM 645 O O . LEU A 1 83 ? -17.377 -21.031 22.287 1.00 75.38 83 LEU A O 1
ATOM 649 N N . SER A 1 84 ? -16.747 -20.435 20.236 1.00 72.38 84 SER A N 1
ATOM 650 C CA . SER A 1 84 ? -15.571 -19.661 20.637 1.00 72.38 84 SER A CA 1
ATOM 651 C C . SER A 1 84 ? -15.316 -18.518 19.657 1.00 72.38 84 SER A C 1
ATOM 653 O O . SER A 1 84 ? -15.705 -18.587 18.491 1.00 72.38 84 SER A O 1
ATOM 655 N N . ASP A 1 85 ? -14.689 -17.439 20.133 1.00 76.19 85 ASP A N 1
ATOM 656 C CA . ASP A 1 85 ? -14.301 -16.313 19.279 1.00 76.19 85 ASP A CA 1
ATOM 657 C C . ASP A 1 85 ? -13.284 -16.750 18.224 1.00 76.19 85 ASP A C 1
ATOM 659 O O . ASP A 1 85 ? -12.239 -17.313 18.555 1.00 76.19 85 ASP A O 1
ATOM 663 N N . VAL A 1 86 ? -13.529 -16.384 16.965 1.00 78.25 86 VAL A N 1
ATOM 664 C CA . VAL A 1 86 ? -12.463 -16.374 15.961 1.00 78.25 86 VAL A CA 1
ATOM 665 C C . VAL A 1 86 ? -11.424 -15.329 16.382 1.00 78.25 86 VAL A C 1
ATOM 667 O O . VAL A 1 86 ? -11.771 -14.204 16.767 1.00 78.25 86 VAL A O 1
ATOM 670 N N . HIS A 1 87 ? -10.142 -15.701 16.335 1.00 76.69 87 HIS A N 1
ATOM 671 C CA . HIS A 1 87 ? -9.044 -14.824 16.738 1.00 76.69 87 HIS A CA 1
ATOM 672 C C . HIS A 1 87 ? -9.074 -13.512 15.943 1.00 76.69 87 HIS A C 1
ATOM 674 O O . HIS A 1 87 ? -9.225 -13.528 14.727 1.00 76.69 87 HIS A O 1
ATOM 680 N N . MET A 1 88 ? -8.914 -12.373 16.620 1.00 73.50 88 MET A N 1
ATOM 681 C CA . MET A 1 88 ? -8.843 -11.058 15.979 1.00 73.50 88 MET A CA 1
ATOM 682 C C . MET A 1 88 ? -7.409 -10.545 16.038 1.00 73.50 88 MET A C 1
ATOM 684 O O . MET A 1 88 ? -6.865 -10.374 17.128 1.00 73.50 88 MET A O 1
ATOM 688 N N . GLU A 1 89 ? -6.822 -10.301 14.869 1.00 72.56 89 GLU A N 1
ATOM 689 C CA . GLU A 1 89 ? -5.452 -9.819 14.732 1.00 72.56 89 GLU A CA 1
ATOM 690 C C . GLU A 1 89 ? -5.431 -8.286 14.623 1.00 72.56 89 GLU A C 1
ATOM 692 O O . GLU A 1 89 ? -6.220 -7.674 13.899 1.00 72.56 89 GLU A O 1
ATOM 697 N N . GLY A 1 90 ? -4.498 -7.651 15.334 1.00 67.94 90 GLY A N 1
ATOM 698 C CA . GLY A 1 90 ? -4.324 -6.202 15.306 1.00 67.94 90 GLY A CA 1
ATOM 699 C C . GLY A 1 90 ? -5.285 -5.456 16.234 1.00 67.94 90 GLY A C 1
ATOM 700 O O . GLY A 1 90 ? -5.304 -5.690 17.441 1.00 67.94 90 GLY A O 1
ATOM 701 N N . TYR A 1 91 ? -6.006 -4.475 15.690 1.00 77.81 91 TYR A N 1
ATOM 702 C CA . TYR A 1 91 ? -6.756 -3.504 16.487 1.00 77.81 91 TYR A CA 1
ATOM 703 C C . TYR A 1 91 ? -8.100 -4.088 16.979 1.00 77.81 91 TYR A C 1
ATOM 705 O O . TYR A 1 91 ? -8.897 -4.515 16.145 1.00 77.81 91 TYR A O 1
ATOM 713 N N . PRO A 1 92 ? -8.390 -4.128 18.297 1.00 76.44 92 PRO A N 1
ATOM 714 C CA . PRO A 1 92 ? -9.438 -5.005 18.834 1.00 76.44 92 PRO A CA 1
ATOM 715 C C . PRO A 1 92 ? -10.842 -4.386 18.940 1.00 76.44 92 PRO A C 1
ATOM 717 O O . PRO A 1 92 ? -11.791 -5.120 19.211 1.00 76.44 92 PRO A O 1
ATOM 720 N N . PHE A 1 93 ? -10.993 -3.067 18.798 1.00 83.88 93 PHE A N 1
ATOM 721 C CA . PHE A 1 93 ? -12.279 -2.378 18.969 1.00 83.88 93 PHE A CA 1
ATOM 722 C C . PHE A 1 93 ? -13.001 -2.245 17.631 1.00 83.88 93 PHE A C 1
ATOM 724 O O . PHE A 1 93 ? -12.389 -1.845 16.646 1.00 83.88 93 PHE A O 1
ATOM 731 N N . THR A 1 94 ? -14.291 -2.571 17.584 1.00 80.06 94 THR A N 1
ATOM 732 C CA . THR A 1 94 ? -15.093 -2.583 16.344 1.00 80.06 94 THR A CA 1
ATOM 733 C C . THR A 1 94 ? -16.095 -1.440 16.277 1.00 80.06 94 THR A C 1
ATOM 735 O O . THR A 1 94 ? -16.773 -1.284 15.270 1.00 80.06 94 THR A O 1
ATOM 738 N N . TRP A 1 95 ? -16.174 -0.620 17.322 1.00 87.56 95 TRP A N 1
ATOM 739 C CA . TRP A 1 95 ? -17.006 0.570 17.380 1.00 87.56 95 TRP A CA 1
ATOM 740 C C . TRP A 1 95 ? -16.294 1.693 18.134 1.00 87.56 95 TRP A C 1
ATOM 742 O O . TRP A 1 95 ? -15.533 1.430 19.069 1.00 87.56 95 TRP A O 1
ATOM 752 N N . PHE A 1 96 ? -16.563 2.940 17.753 1.00 81.62 96 PHE A N 1
ATOM 753 C CA . PHE A 1 96 ? -16.042 4.131 18.411 1.00 81.62 96 PHE A CA 1
ATOM 754 C C . PHE A 1 96 ? -17.097 5.228 18.567 1.00 81.62 96 PHE A C 1
ATOM 756 O O . PHE A 1 96 ? -18.021 5.380 17.773 1.00 81.62 96 PHE A O 1
ATOM 763 N N . LYS A 1 97 ? -16.888 6.101 19.551 1.00 82.75 97 LYS A N 1
ATOM 764 C CA . LYS A 1 97 ? -17.669 7.321 19.753 1.00 82.75 97 LYS A CA 1
ATOM 765 C C . LYS A 1 97 ? -16.771 8.483 20.123 1.00 82.75 97 LYS A C 1
ATOM 767 O O . LYS A 1 97 ? -15.878 8.354 20.953 1.00 82.75 97 LYS A O 1
ATOM 772 N N . SER A 1 98 ? -17.040 9.640 19.517 1.00 79.75 98 SER A N 1
ATOM 773 C CA . SER A 1 98 ? -16.327 10.898 19.792 1.00 79.75 98 SER A CA 1
ATOM 774 C C . SER A 1 98 ? -14.795 10.787 19.656 1.00 79.75 98 SER A C 1
ATOM 776 O O . SER A 1 98 ? -14.050 11.464 20.372 1.00 79.75 98 SER A O 1
ATOM 778 N N . LEU A 1 99 ? -14.340 9.941 18.722 1.00 71.88 99 LEU A N 1
ATOM 779 C CA . LEU A 1 99 ? -12.935 9.729 18.376 1.00 71.88 99 LEU A CA 1
ATOM 780 C C . LEU A 1 99 ? -12.244 11.067 18.074 1.00 71.88 99 LEU A C 1
ATOM 782 O O . LEU A 1 99 ? -12.789 11.922 17.379 1.00 71.88 99 LEU A O 1
ATOM 786 N N . GLY A 1 100 ? -11.047 11.261 18.632 1.00 71.38 100 GLY A N 1
ATOM 787 C CA . GLY A 1 100 ? -10.309 12.525 18.534 1.00 71.38 100 GLY A CA 1
ATOM 788 C C . GLY A 1 100 ? -10.673 13.587 19.582 1.00 71.38 100 GLY A C 1
ATOM 789 O O . GLY A 1 100 ? -10.096 14.670 19.543 1.00 71.38 100 GLY A O 1
ATOM 790 N N . THR A 1 101 ? -11.567 13.294 20.534 1.00 78.56 101 THR A N 1
ATOM 791 C CA . THR A 1 101 ? -11.890 14.183 21.670 1.00 78.56 101 THR A CA 1
ATOM 792 C C . THR A 1 101 ? -11.465 13.568 23.015 1.00 78.56 101 THR A C 1
ATOM 794 O O . THR A 1 101 ? -11.296 12.351 23.090 1.00 78.56 101 THR A O 1
ATOM 797 N N . PRO A 1 102 ? -11.387 14.342 24.119 1.00 76.50 102 PRO A N 1
ATOM 798 C CA . PRO A 1 102 ? -11.157 13.797 25.468 1.00 76.50 102 PRO A CA 1
ATOM 799 C C . PRO A 1 102 ? -12.253 12.846 25.984 1.00 76.50 102 PRO A C 1
ATOM 801 O O . PRO A 1 102 ? -12.109 12.276 27.058 1.00 76.50 102 PRO A O 1
ATOM 804 N N . ARG A 1 103 ? -13.366 12.702 25.248 1.00 79.50 103 ARG A N 1
ATOM 805 C CA . ARG A 1 103 ? -14.476 11.780 25.542 1.00 79.50 103 ARG A CA 1
ATOM 806 C C . ARG A 1 103 ? -14.534 10.616 24.545 1.00 79.50 103 ARG A C 1
ATOM 808 O O . ARG A 1 103 ? -15.605 10.046 24.352 1.00 79.50 103 ARG A O 1
ATOM 815 N N . ALA A 1 104 ? -13.423 10.317 23.869 1.00 75.38 104 ALA A N 1
ATOM 816 C CA . ALA A 1 104 ? -13.329 9.166 22.985 1.00 75.38 104 ALA A CA 1
ATOM 817 C C . ALA A 1 104 ? -13.562 7.868 23.775 1.00 75.38 104 ALA A C 1
ATOM 819 O O . ALA A 1 104 ? -12.940 7.648 24.813 1.00 75.38 104 ALA A O 1
ATOM 820 N N . VAL A 1 105 ? -14.465 7.027 23.276 1.00 84.00 105 VAL A N 1
ATOM 821 C CA . VAL A 1 105 ? -14.760 5.690 23.807 1.00 84.00 105 VAL A CA 1
ATOM 822 C C . VAL A 1 105 ? -14.744 4.723 22.634 1.00 84.00 105 VAL A C 1
ATOM 824 O O . VAL A 1 105 ? -15.293 5.043 21.581 1.00 84.00 105 VAL A O 1
ATOM 827 N N . GLU A 1 106 ? -14.124 3.562 22.808 1.00 83.94 106 GLU A N 1
ATOM 828 C CA . GLU A 1 106 ? -14.049 2.512 21.792 1.00 83.94 106 GLU A CA 1
ATOM 829 C C . GLU A 1 106 ? -14.417 1.173 22.439 1.00 83.94 106 GLU A C 1
ATOM 831 O O . GLU A 1 106 ? -13.985 0.870 23.552 1.00 83.94 106 GLU A O 1
ATOM 836 N N . GLU A 1 107 ? -15.258 0.388 21.766 1.00 83.81 107 GLU A N 1
ATOM 837 C CA . GLU A 1 107 ? -15.796 -0.877 22.276 1.00 83.81 107 GLU A CA 1
ATOM 838 C C . GLU A 1 107 ? -15.715 -1.974 21.204 1.00 83.81 107 GLU A C 1
ATOM 840 O O . GLU A 1 107 ? -15.687 -1.713 20.001 1.00 83.81 107 GLU A O 1
ATOM 845 N N . ARG A 1 108 ? -15.654 -3.238 21.636 1.00 82.06 108 ARG A N 1
ATOM 846 C CA . ARG A 1 108 ? -15.738 -4.405 20.747 1.00 82.06 108 ARG A CA 1
ATOM 847 C C . ARG A 1 108 ? -17.154 -4.964 20.808 1.00 82.06 108 ARG A C 1
ATOM 849 O O . ARG A 1 108 ? -17.463 -5.772 21.684 1.00 82.06 108 ARG A O 1
ATOM 856 N N . LEU A 1 109 ? -17.995 -4.504 19.888 1.00 82.62 109 LEU A N 1
ATOM 857 C CA . LEU A 1 109 ? -19.403 -4.897 19.783 1.00 82.62 109 LEU A CA 1
ATOM 858 C C . LEU A 1 109 ? -19.605 -6.039 18.777 1.00 82.62 109 LEU A C 1
ATOM 860 O O . LEU A 1 109 ? -20.467 -6.894 18.969 1.00 82.62 109 LEU A O 1
ATOM 864 N N . ASP A 1 110 ? -18.758 -6.097 17.752 1.00 83.38 110 ASP A N 1
ATOM 865 C CA . ASP A 1 110 ? -18.848 -7.024 16.631 1.00 83.38 110 ASP A CA 1
ATOM 866 C C . ASP A 1 110 ? -17.865 -8.190 16.830 1.00 83.38 110 ASP A C 1
ATOM 868 O O . ASP A 1 110 ? -16.681 -8.018 17.146 1.00 83.38 110 ASP A O 1
ATOM 872 N N . ARG A 1 111 ? -18.368 -9.419 16.692 1.00 80.00 111 ARG A N 1
ATOM 873 C CA . ARG A 1 111 ? -17.624 -10.666 16.933 1.00 80.00 111 ARG A CA 1
ATOM 874 C C . ARG A 1 111 ? -18.044 -11.705 15.898 1.00 80.00 111 ARG A C 1
ATOM 876 O O . ARG A 1 111 ? -19.219 -11.782 15.555 1.00 80.00 111 ARG A O 1
ATOM 883 N N . ALA A 1 112 ? -17.102 -12.535 15.456 1.00 79.31 112 ALA A N 1
ATOM 884 C CA . ALA A 1 112 ? -17.422 -13.799 14.800 1.00 79.31 112 ALA A CA 1
ATOM 885 C C . ALA A 1 112 ? -17.161 -14.938 15.786 1.00 79.31 112 ALA A C 1
ATOM 887 O O . ALA A 1 112 ? -16.105 -14.983 16.423 1.00 79.31 112 ALA A O 1
ATOM 888 N N . LEU A 1 113 ? -18.136 -15.833 15.905 1.00 81.06 113 LEU A N 1
ATOM 889 C CA . LEU A 1 113 ? -18.095 -17.010 16.762 1.00 81.06 113 LEU A CA 1
ATOM 890 C C . LEU A 1 113 ? -18.180 -18.257 15.878 1.00 81.06 113 LEU A C 1
ATOM 892 O O . LEU A 1 113 ? -18.925 -18.258 14.897 1.00 81.06 113 LEU A O 1
ATOM 896 N N . ALA A 1 114 ? -17.438 -19.301 16.226 1.00 74.25 114 ALA A N 1
ATOM 897 C CA . ALA A 1 114 ? -17.412 -20.571 15.507 1.00 74.25 114 ALA A CA 1
ATOM 898 C C . ALA A 1 114 ? -17.358 -21.754 16.488 1.00 74.25 114 ALA A C 1
ATOM 900 O O . ALA A 1 114 ? -16.987 -21.577 17.649 1.00 74.25 114 ALA A O 1
ATOM 901 N N . ASN A 1 115 ? -17.755 -22.943 16.032 1.00 75.06 115 ASN A N 1
ATOM 902 C CA . ASN A 1 115 ? -17.647 -24.193 16.788 1.00 75.06 115 ASN A CA 1
ATOM 903 C C . ASN A 1 115 ? -16.337 -24.937 16.453 1.00 75.06 115 ASN A C 1
ATOM 905 O O . ASN A 1 115 ? -15.616 -24.567 15.525 1.00 75.06 115 ASN A O 1
ATOM 909 N N . GLU A 1 116 ? -16.044 -25.999 17.203 1.00 64.44 116 GLU A N 1
ATOM 910 C CA . GLU A 1 116 ? -14.820 -26.803 17.061 1.00 64.44 116 GLU A CA 1
ATOM 911 C C . GLU A 1 116 ? -14.643 -27.387 15.645 1.00 64.44 116 GLU A C 1
ATOM 913 O O . GLU A 1 116 ? -13.574 -27.228 15.055 1.00 64.44 116 GLU A O 1
ATOM 918 N N . ASP A 1 117 ? -15.702 -27.936 15.035 1.00 67.50 117 ASP A N 1
ATOM 919 C CA . ASP A 1 117 ? -15.669 -28.453 13.653 1.00 67.50 117 ASP A CA 1
ATOM 920 C C . ASP A 1 117 ? -15.206 -27.396 12.637 1.00 67.50 117 ASP A C 1
ATOM 922 O O . ASP A 1 117 ? -14.438 -27.677 11.715 1.00 67.50 117 ASP A O 1
ATOM 926 N N . TRP A 1 118 ? -15.661 -26.151 12.803 1.00 80.56 118 TRP A N 1
ATOM 927 C CA . TRP A 1 118 ? -15.289 -25.055 11.917 1.00 80.56 118 TRP A CA 1
ATOM 928 C C . TRP A 1 118 ? -13.829 -24.639 12.109 1.00 80.56 118 TRP A C 1
ATOM 930 O O . TRP A 1 118 ? -13.139 -24.385 11.121 1.00 80.56 118 TRP A O 1
ATOM 940 N N . PHE A 1 119 ? -13.325 -24.637 13.347 1.00 60.59 119 PHE A N 1
ATOM 941 C CA . PHE A 1 119 ? -11.898 -24.432 13.611 1.00 60.59 119 PHE A CA 1
ATOM 942 C C . PHE A 1 119 ? -11.032 -25.585 13.082 1.00 60.59 119 PHE A C 1
ATOM 944 O O . PHE A 1 119 ? -9.925 -25.331 12.619 1.00 60.59 119 PHE A O 1
ATOM 951 N N . HIS A 1 120 ? -11.528 -26.825 13.051 1.00 62.12 120 HIS A N 1
ATOM 952 C CA . HIS A 1 120 ? -10.831 -27.928 12.379 1.00 62.12 120 HIS A CA 1
ATOM 953 C C . HIS A 1 120 ?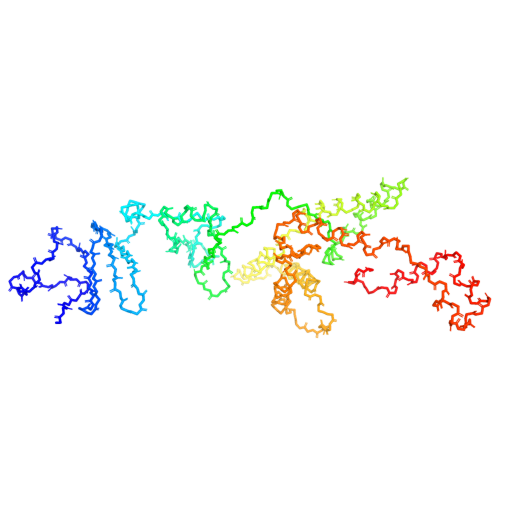 -10.760 -27.756 10.855 1.00 62.12 120 HIS A C 1
ATOM 955 O O . HIS A 1 120 ? -9.734 -28.080 10.259 1.00 62.12 120 HIS A O 1
ATOM 961 N N . MET A 1 121 ? -11.807 -27.217 10.217 1.00 63.59 121 MET A N 1
ATOM 962 C CA . MET A 1 121 ? -11.778 -26.887 8.783 1.00 63.59 121 MET A CA 1
ATOM 963 C C . MET A 1 121 ? -10.888 -25.677 8.461 1.00 63.59 121 MET A C 1
ATOM 965 O O . MET A 1 121 ? -10.276 -25.635 7.395 1.00 63.59 121 MET A O 1
ATOM 969 N N . PHE A 1 122 ? -10.830 -24.688 9.357 1.00 69.75 122 PHE A N 1
ATOM 970 C CA . PHE A 1 122 ? -10.132 -23.418 9.145 1.00 69.75 122 PHE A CA 1
ATOM 971 C C . PHE A 1 122 ? -9.207 -23.064 10.331 1.00 69.75 122 PHE A C 1
ATOM 973 O O . PHE A 1 122 ? -9.416 -22.047 11.000 1.00 69.75 122 PHE A O 1
ATOM 980 N N . PRO A 1 123 ? -8.154 -23.862 10.600 1.00 66.31 123 PRO A N 1
ATOM 981 C CA . PRO A 1 123 ? -7.344 -23.751 11.822 1.00 66.31 123 PRO A CA 1
ATOM 982 C C . PRO A 1 123 ? -6.545 -22.447 11.930 1.00 66.31 123 PRO A C 1
ATOM 984 O O . PRO A 1 123 ? -6.162 -22.046 13.025 1.00 66.31 123 PRO A O 1
ATOM 987 N N . ASN A 1 124 ? -6.312 -21.772 10.803 1.00 71.19 124 ASN A N 1
ATOM 988 C CA . ASN A 1 124 ? -5.590 -20.501 10.738 1.00 71.19 124 ASN A CA 1
ATOM 989 C C . ASN A 1 124 ? -6.522 -19.277 10.666 1.00 71.19 124 ASN A C 1
ATOM 991 O O . ASN A 1 124 ? -6.029 -18.158 10.533 1.00 71.19 124 ASN A O 1
ATOM 995 N N . ALA A 1 125 ? -7.847 -19.458 10.689 1.00 73.50 125 ALA A N 1
ATOM 996 C CA . ALA A 1 125 ? -8.783 -18.369 10.433 1.00 73.50 125 ALA A CA 1
ATOM 997 C C . ALA A 1 125 ? -8.692 -17.228 11.453 1.00 73.50 125 ALA A C 1
ATOM 999 O O . ALA A 1 125 ? -8.530 -17.436 12.658 1.00 73.50 125 ALA A O 1
ATOM 1000 N N . LYS A 1 126 ? -8.865 -16.003 10.954 1.00 77.38 126 LYS A N 1
ATOM 1001 C CA . LYS A 1 126 ? -8.737 -14.779 11.743 1.00 77.38 126 LYS A CA 1
ATOM 1002 C C . LYS A 1 126 ? -9.684 -13.676 11.284 1.00 77.38 126 LYS A C 1
ATOM 1004 O O . LYS A 1 126 ? -10.136 -13.641 10.141 1.00 77.38 126 LYS A O 1
ATOM 1009 N N . LEU A 1 127 ? -9.929 -12.735 12.184 1.00 78.94 127 LEU A N 1
ATOM 1010 C CA . LEU A 1 127 ? -10.582 -11.463 11.916 1.00 78.94 127 LEU A CA 1
ATOM 1011 C C . LEU A 1 127 ? -9.520 -10.370 11.762 1.00 78.94 127 LEU A C 1
ATOM 1013 O O . LEU A 1 127 ? -8.720 -10.160 12.672 1.00 78.94 127 LEU A O 1
ATOM 1017 N N . GLU A 1 128 ? -9.545 -9.652 10.642 1.00 75.50 128 GLU A N 1
ATOM 1018 C CA . GLU A 1 128 ? -8.833 -8.383 10.466 1.00 75.50 128 GLU A CA 1
ATOM 1019 C C . GLU A 1 128 ? -9.826 -7.227 10.632 1.00 75.50 128 GLU A C 1
ATOM 1021 O O . GLU A 1 128 ? -10.941 -7.267 10.109 1.00 75.50 128 GLU A O 1
ATOM 1026 N N . ASN A 1 129 ? -9.428 -6.194 11.369 1.00 72.62 129 ASN A N 1
ATOM 1027 C CA . ASN A 1 129 ? -10.256 -5.021 11.614 1.00 72.62 129 ASN A CA 1
ATOM 1028 C C . ASN A 1 129 ? -9.917 -3.895 10.622 1.00 72.62 129 ASN A C 1
ATOM 1030 O O . ASN A 1 129 ? -8.766 -3.457 10.543 1.00 72.62 129 ASN A O 1
ATOM 1034 N N . LEU A 1 130 ? -10.903 -3.436 9.847 1.00 67.06 130 LEU A N 1
ATOM 1035 C CA . LEU A 1 130 ? -10.713 -2.483 8.753 1.00 67.06 130 LEU A CA 1
ATOM 1036 C C . LEU A 1 130 ? -11.186 -1.073 9.128 1.00 67.06 130 LEU A C 1
ATOM 1038 O O . LEU A 1 130 ? -12.228 -0.875 9.743 1.00 67.06 130 LEU A O 1
ATOM 1042 N N . VAL A 1 131 ? -10.459 -0.052 8.670 1.00 66.69 131 VAL A N 1
ATOM 1043 C CA . VAL A 1 131 ? -10.832 1.351 8.912 1.00 66.69 131 VAL A CA 1
ATOM 1044 C C . VAL A 1 131 ? -11.945 1.791 7.953 1.00 66.69 131 VAL A C 1
ATOM 1046 O O . VAL A 1 131 ? -11.715 1.911 6.747 1.00 66.69 131 VAL A O 1
ATOM 1049 N N . ALA A 1 132 ? -13.131 2.104 8.485 1.00 55.72 132 ALA A N 1
ATOM 1050 C CA . ALA A 1 132 ? -14.200 2.775 7.743 1.00 55.72 132 ALA A CA 1
ATOM 1051 C C . ALA A 1 132 ? -14.133 4.307 7.920 1.00 55.72 132 ALA A C 1
ATOM 1053 O O . ALA A 1 132 ? -14.007 4.788 9.041 1.00 55.72 132 ALA A O 1
ATOM 1054 N N . PRO A 1 133 ? -14.257 5.107 6.842 1.00 44.88 133 PRO A N 1
ATOM 1055 C CA . PRO A 1 133 ? -14.181 6.570 6.923 1.00 44.88 133 PRO A CA 1
ATOM 1056 C C . PRO A 1 133 ? -15.524 7.265 7.220 1.00 44.88 133 PRO A C 1
ATOM 1058 O O . PRO A 1 133 ? -15.563 8.491 7.263 1.00 44.88 133 PRO A O 1
ATOM 1061 N N . ALA A 1 134 ? -16.630 6.519 7.321 1.00 58.03 134 ALA A N 1
ATOM 1062 C CA . ALA A 1 134 ? -17.993 7.069 7.337 1.00 58.03 134 ALA A CA 1
ATOM 1063 C C . ALA A 1 134 ? -18.988 6.274 8.211 1.00 58.03 134 ALA A C 1
ATOM 1065 O O . ALA A 1 134 ? -20.197 6.402 8.038 1.00 58.03 134 ALA A O 1
ATOM 1066 N N . SER A 1 135 ? -18.490 5.440 9.125 1.00 71.00 135 SER A N 1
ATOM 1067 C CA . SER A 1 135 ? -19.289 4.735 10.131 1.00 71.00 135 SER A CA 1
ATOM 1068 C C . SER A 1 135 ? -18.579 4.838 11.476 1.00 71.00 135 SER A C 1
ATOM 1070 O O . SER A 1 135 ? -17.359 4.977 11.515 1.00 71.00 135 SER A O 1
ATOM 1072 N N . ASP A 1 136 ? -19.357 4.798 12.550 1.00 73.44 136 ASP A N 1
ATOM 1073 C CA . ASP A 1 136 ? -18.913 4.602 13.927 1.00 73.44 136 ASP A CA 1
ATOM 1074 C C . ASP A 1 136 ? -18.523 3.142 14.224 1.00 73.44 136 ASP A C 1
ATOM 1076 O O . ASP A 1 136 ? -17.865 2.885 15.226 1.00 73.44 136 ASP A O 1
ATOM 1080 N N . HIS A 1 137 ? -18.854 2.197 13.334 1.00 80.75 137 HIS A N 1
ATOM 1081 C CA . HIS A 1 137 ? -18.325 0.833 13.339 1.00 80.75 137 HIS A CA 1
ATOM 1082 C C . HIS A 1 137 ? -17.124 0.672 12.391 1.00 80.75 137 HIS A C 1
ATOM 1084 O O . HIS A 1 137 ? -17.100 1.192 11.271 1.00 80.75 137 HIS A O 1
ATOM 1090 N N . TYR A 1 138 ? -16.156 -0.137 12.815 1.00 73.25 138 TYR A N 1
ATOM 1091 C CA . TYR A 1 138 ? -15.050 -0.637 12.007 1.00 73.25 138 TYR A CA 1
ATOM 1092 C C . TYR A 1 138 ? -15.416 -2.026 11.427 1.00 73.25 138 TYR A C 1
ATOM 1094 O O . TYR A 1 138 ? -15.702 -2.951 12.193 1.00 73.25 138 TYR A O 1
ATOM 1102 N N . PRO A 1 139 ? -15.442 -2.214 10.091 1.00 76.56 139 PRO A N 1
ATOM 1103 C CA . PRO A 1 139 ? -15.778 -3.499 9.484 1.00 76.56 139 PRO A CA 1
ATOM 1104 C C . PRO A 1 139 ? -14.785 -4.610 9.835 1.00 76.56 139 PRO A C 1
ATOM 1106 O O . PRO A 1 139 ? -13.585 -4.486 9.588 1.00 76.56 139 PRO A O 1
ATOM 1109 N N . ILE A 1 140 ? -15.303 -5.742 10.313 1.00 80.81 140 ILE A N 1
ATOM 1110 C CA . ILE A 1 140 ? -14.519 -6.960 10.538 1.00 80.81 140 ILE A CA 1
ATOM 1111 C C . ILE A 1 140 ? -14.493 -7.838 9.278 1.00 80.81 140 ILE A C 1
ATOM 1113 O O . ILE A 1 140 ? -15.532 -8.187 8.716 1.00 80.81 140 ILE A O 1
ATOM 1117 N N . LEU A 1 141 ? -13.294 -8.205 8.827 1.00 79.44 141 LEU A N 1
ATOM 1118 C CA . LEU A 1 141 ? -13.059 -9.119 7.711 1.00 79.44 141 LEU A CA 1
ATOM 1119 C C . LEU A 1 141 ? -12.665 -10.495 8.248 1.00 79.44 141 LEU A C 1
ATOM 1121 O O . LEU A 1 141 ? -11.633 -10.625 8.897 1.00 79.44 141 LEU A O 1
ATOM 1125 N N . LEU A 1 142 ? -13.449 -11.526 7.927 1.00 84.12 142 LEU A N 1
ATOM 1126 C CA . LEU A 1 142 ? -13.081 -12.917 8.189 1.00 84.12 142 LEU A CA 1
ATOM 1127 C C . LEU A 1 142 ? -12.185 -13.455 7.067 1.00 84.12 142 LEU A C 1
ATOM 1129 O O . LEU A 1 142 ? -12.666 -13.733 5.966 1.00 84.12 142 LEU A O 1
ATOM 1133 N N . ASP A 1 143 ? -10.901 -13.639 7.364 1.00 78.56 143 ASP A N 1
ATOM 1134 C CA . ASP A 1 143 ? -9.985 -14.410 6.528 1.00 78.56 143 ASP A CA 1
ATOM 1135 C C . ASP A 1 143 ? -9.962 -15.862 7.021 1.00 78.56 143 ASP A C 1
ATOM 1137 O O . ASP A 1 143 ? -9.619 -16.141 8.170 1.00 78.56 143 ASP A O 1
ATOM 1141 N N . ARG A 1 144 ? -10.396 -16.787 6.162 1.00 76.00 144 ARG A N 1
ATOM 1142 C CA . ARG A 1 144 ? -10.571 -18.212 6.501 1.00 76.00 144 ARG A CA 1
ATOM 1143 C C . ARG A 1 144 ? -9.314 -19.040 6.259 1.00 76.00 144 ARG A C 1
ATOM 1145 O O . ARG A 1 144 ? -9.172 -20.101 6.852 1.00 76.00 144 ARG A O 1
ATOM 1152 N N . ASP A 1 145 ? -8.439 -18.564 5.382 1.00 74.44 145 ASP A N 1
ATOM 1153 C CA . ASP A 1 145 ? -7.184 -19.226 5.037 1.00 74.44 145 ASP A CA 1
ATOM 1154 C C . ASP A 1 145 ? -6.117 -18.152 4.772 1.00 74.44 145 ASP A C 1
ATOM 1156 O O . ASP A 1 145 ? -5.761 -17.863 3.621 1.00 74.44 145 ASP A O 1
ATOM 1160 N N . PRO A 1 146 ? -5.660 -17.463 5.836 1.00 62.97 146 PRO A N 1
ATOM 1161 C CA . PRO A 1 146 ? -4.661 -16.427 5.691 1.00 62.97 146 PRO A CA 1
ATOM 1162 C C . PRO A 1 146 ? -3.341 -17.064 5.278 1.00 62.97 146 PRO A C 1
ATOM 1164 O O . PRO A 1 146 ? -2.668 -17.702 6.086 1.00 62.97 146 PRO A O 1
ATOM 1167 N N . ILE A 1 147 ? -2.950 -16.824 4.023 1.00 61.44 147 ILE A N 1
ATOM 1168 C CA . ILE A 1 147 ? -1.662 -17.249 3.463 1.00 61.44 147 ILE A CA 1
ATOM 1169 C C . ILE A 1 147 ? -0.551 -16.853 4.439 1.00 61.44 147 ILE A C 1
ATOM 1171 O O . ILE A 1 147 ? -0.195 -15.671 4.544 1.00 61.44 147 ILE A O 1
ATOM 1175 N N . VAL A 1 148 ? 0.007 -17.848 5.134 1.00 50.53 148 VAL A N 1
ATOM 1176 C CA . VAL A 1 148 ? 1.115 -17.655 6.067 1.00 50.53 148 VAL A CA 1
ATOM 1177 C C . VAL A 1 148 ? 2.297 -17.149 5.255 1.00 50.53 148 VAL A C 1
ATOM 1179 O O . VAL A 1 148 ? 2.947 -17.889 4.517 1.00 50.53 148 VAL A O 1
ATOM 1182 N N . ARG A 1 149 ? 2.572 -15.848 5.368 1.00 47.78 149 ARG A N 1
ATOM 1183 C CA . ARG A 1 149 ? 3.755 -15.234 4.770 1.00 47.78 149 ARG A CA 1
ATOM 1184 C C . ARG A 1 149 ? 4.969 -15.675 5.576 1.00 47.78 149 ARG A C 1
ATOM 1186 O O . ARG A 1 149 ? 5.399 -14.985 6.495 1.00 47.78 149 ARG A O 1
ATOM 1193 N N . LEU A 1 150 ? 5.488 -16.852 5.235 1.00 39.62 150 LEU A N 1
ATOM 1194 C CA . LEU A 1 150 ? 6.759 -17.354 5.736 1.00 39.62 150 LEU A CA 1
ATOM 1195 C C . LEU A 1 150 ? 7.863 -16.372 5.322 1.00 39.62 150 LEU A C 1
ATOM 1197 O O . LEU A 1 150 ? 8.282 -16.324 4.167 1.00 39.62 150 LEU A O 1
ATOM 1201 N N . GLY A 1 151 ? 8.285 -15.557 6.289 1.00 45.91 151 GLY A N 1
ATOM 1202 C CA . GLY A 1 151 ? 9.285 -14.507 6.129 1.00 45.91 151 GLY A CA 1
ATOM 1203 C C . GLY A 1 151 ? 8.709 -13.091 6.202 1.00 45.91 151 GLY A C 1
ATOM 1204 O O . GLY A 1 151 ? 7.651 -12.779 5.649 1.00 45.91 151 GLY A O 1
ATOM 1205 N N . ARG A 1 152 ? 9.468 -12.182 6.835 1.00 42.66 152 ARG A N 1
ATOM 1206 C CA . ARG A 1 152 ? 9.286 -10.741 6.606 1.00 42.66 152 ARG A CA 1
ATOM 1207 C C . ARG A 1 152 ? 9.368 -10.511 5.092 1.00 42.66 152 ARG A C 1
ATOM 1209 O O . ARG A 1 152 ? 10.319 -11.007 4.486 1.00 42.66 152 ARG A O 1
ATOM 1216 N N . PRO A 1 153 ? 8.435 -9.770 4.465 1.00 50.06 153 PRO A N 1
ATOM 1217 C CA . PRO A 1 153 ? 8.559 -9.463 3.049 1.00 50.06 153 PRO A CA 1
ATOM 1218 C C . PRO A 1 153 ? 9.889 -8.742 2.838 1.00 50.06 153 PRO A C 1
ATOM 1220 O O . PRO A 1 153 ? 10.109 -7.683 3.429 1.00 50.06 153 PRO A O 1
ATOM 1223 N N . HIS A 1 154 ? 10.773 -9.323 2.021 1.00 48.97 154 HIS A N 1
ATOM 1224 C CA . HIS A 1 154 ? 12.036 -8.688 1.660 1.00 48.97 154 HIS A CA 1
ATOM 1225 C C . HIS A 1 154 ? 11.678 -7.379 0.961 1.00 48.97 154 HIS A C 1
ATOM 1227 O O . HIS A 1 154 ? 11.151 -7.383 -0.157 1.00 48.97 154 HIS A O 1
ATOM 1233 N N . HIS A 1 155 ? 11.838 -6.263 1.671 1.00 57.31 155 HIS A N 1
ATOM 1234 C CA . HIS A 1 155 ? 11.273 -4.990 1.253 1.00 57.31 155 HIS A CA 1
ATOM 1235 C C . HIS A 1 155 ? 12.162 -4.418 0.152 1.00 57.31 155 HIS A C 1
ATOM 1237 O O . HIS A 1 155 ? 13.049 -3.614 0.419 1.00 57.31 155 HIS A O 1
ATOM 1243 N N . LYS A 1 156 ? 11.958 -4.899 -1.084 1.00 71.56 156 LYS A N 1
ATOM 1244 C CA . LYS A 1 156 ? 12.682 -4.430 -2.268 1.00 71.56 156 LYS A CA 1
ATOM 1245 C C . LYS A 1 156 ? 12.604 -2.908 -2.296 1.00 71.56 156 LYS A C 1
ATOM 1247 O O . LYS A 1 156 ? 11.503 -2.357 -2.197 1.00 71.56 156 LYS A O 1
ATOM 1252 N N . PHE A 1 157 ? 13.764 -2.265 -2.397 1.00 83.50 157 PHE A N 1
ATOM 1253 C CA . PHE A 1 157 ? 13.862 -0.815 -2.466 1.00 83.50 157 PHE A CA 1
ATOM 1254 C C . PHE A 1 157 ? 12.974 -0.274 -3.588 1.00 83.50 157 PHE A C 1
ATOM 1256 O O . PHE A 1 157 ? 12.891 -0.849 -4.677 1.00 83.50 157 PHE A O 1
ATOM 1263 N N . LYS A 1 158 ? 12.284 0.825 -3.296 1.00 84.12 158 LYS A N 1
ATOM 1264 C CA . LYS A 1 158 ? 11.483 1.584 -4.251 1.00 84.12 158 LYS A CA 1
ATOM 1265 C C . LYS A 1 158 ? 11.689 3.050 -3.942 1.00 84.12 158 LYS A C 1
ATOM 1267 O O . LYS A 1 158 ? 11.476 3.462 -2.807 1.00 84.12 158 LYS A O 1
ATOM 1272 N N . PHE A 1 159 ? 12.086 3.808 -4.953 1.00 86.94 159 PHE A N 1
ATOM 1273 C CA . PHE A 1 159 ? 12.184 5.252 -4.850 1.00 86.94 159 PHE A CA 1
ATOM 1274 C C . PHE A 1 159 ? 10.780 5.870 -4.857 1.00 86.94 159 PHE A C 1
ATOM 1276 O O . PHE A 1 159 ? 9.996 5.622 -5.778 1.00 86.94 159 PHE A O 1
ATOM 1283 N N . GLU A 1 160 ? 10.456 6.665 -3.841 1.00 87.5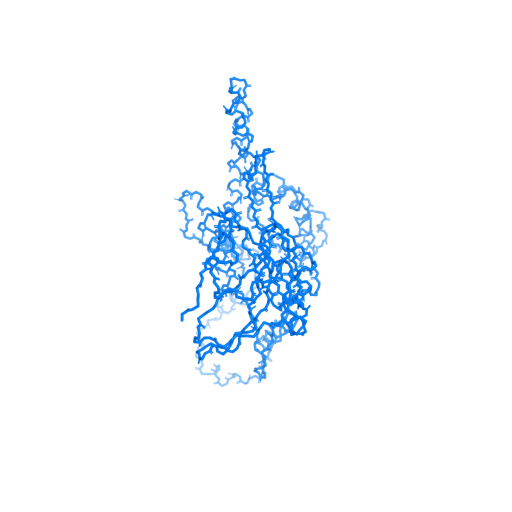0 160 GLU A N 1
ATOM 1284 C CA . GLU A 1 160 ? 9.199 7.415 -3.773 1.00 87.50 160 GLU A CA 1
ATOM 1285 C C . GLU A 1 160 ? 9.424 8.828 -4.318 1.00 87.50 160 GLU A C 1
ATOM 1287 O O . GLU A 1 160 ? 10.293 9.558 -3.844 1.00 87.50 160 GLU A O 1
ATOM 1292 N N . ASN A 1 161 ? 8.618 9.262 -5.287 1.00 87.12 161 ASN A N 1
ATOM 1293 C CA . ASN A 1 161 ? 8.811 10.569 -5.927 1.00 87.12 161 ASN A CA 1
ATOM 1294 C C . ASN A 1 161 ? 8.670 11.746 -4.948 1.00 87.12 161 ASN A C 1
ATOM 1296 O O . ASN A 1 161 ? 9.280 12.791 -5.164 1.00 87.12 161 ASN A O 1
ATOM 1300 N N . ALA A 1 162 ? 7.901 11.564 -3.871 1.00 86.00 162 ALA A N 1
ATOM 1301 C CA . ALA A 1 162 ? 7.729 12.541 -2.798 1.00 86.00 162 ALA A CA 1
ATOM 1302 C C . ALA A 1 162 ? 9.041 12.877 -2.060 1.00 86.00 162 ALA A C 1
ATOM 1304 O O . ALA A 1 162 ? 9.153 13.965 -1.501 1.00 86.00 162 ALA A O 1
ATOM 1305 N N . TRP A 1 163 ? 10.050 11.993 -2.093 1.00 88.94 163 TRP A N 1
ATOM 1306 C CA . TRP A 1 163 ? 11.363 12.253 -1.490 1.00 88.94 163 TRP A CA 1
ATOM 1307 C C . TRP A 1 163 ? 12.102 13.415 -2.160 1.00 88.94 163 TRP A C 1
ATOM 1309 O O . TRP A 1 163 ? 12.889 14.081 -1.502 1.00 88.94 163 TRP A O 1
ATOM 1319 N N . ARG A 1 164 ? 11.812 13.718 -3.437 1.00 88.00 164 ARG A N 1
ATOM 1320 C CA . ARG A 1 164 ? 12.401 14.862 -4.168 1.00 88.00 164 ARG A CA 1
ATOM 1321 C C . ARG A 1 164 ? 12.003 16.233 -3.609 1.00 88.00 164 ARG A C 1
ATOM 1323 O O . ARG A 1 164 ? 12.504 17.244 -4.085 1.00 88.00 164 ARG A O 1
ATOM 1330 N N . LEU A 1 165 ? 11.065 16.276 -2.663 1.00 86.00 165 LEU A N 1
ATOM 1331 C CA . LEU A 1 165 ? 10.673 17.498 -1.966 1.00 86.00 165 LEU A CA 1
ATOM 1332 C C . LEU A 1 165 ? 11.487 17.731 -0.685 1.00 86.00 165 LEU A C 1
ATOM 1334 O O . LEU A 1 165 ? 11.474 18.848 -0.173 1.00 86.00 165 LEU A O 1
ATOM 1338 N N . GLU A 1 166 ? 12.193 16.716 -0.180 1.00 87.19 166 GLU A N 1
ATOM 1339 C CA . GLU A 1 166 ? 13.039 16.837 1.008 1.00 87.19 166 GLU A CA 1
ATOM 1340 C C . GLU A 1 166 ? 14.417 17.387 0.627 1.00 87.19 166 GLU A C 1
ATOM 1342 O O . GLU A 1 166 ? 15.118 16.818 -0.211 1.00 87.19 166 GLU A O 1
ATOM 1347 N N . SER A 1 167 ? 14.838 18.475 1.276 1.00 86.12 167 SER A N 1
ATOM 1348 C CA . SER A 1 167 ? 16.102 19.165 0.970 1.00 86.12 167 SER A CA 1
ATOM 1349 C C . SER A 1 167 ? 17.358 18.339 1.262 1.00 86.12 167 SER A C 1
ATOM 1351 O O . SER A 1 167 ? 18.425 18.653 0.748 1.00 86.12 167 SER A O 1
ATOM 1353 N N . GLU A 1 168 ? 17.246 17.296 2.086 1.00 88.12 168 GLU A N 1
ATOM 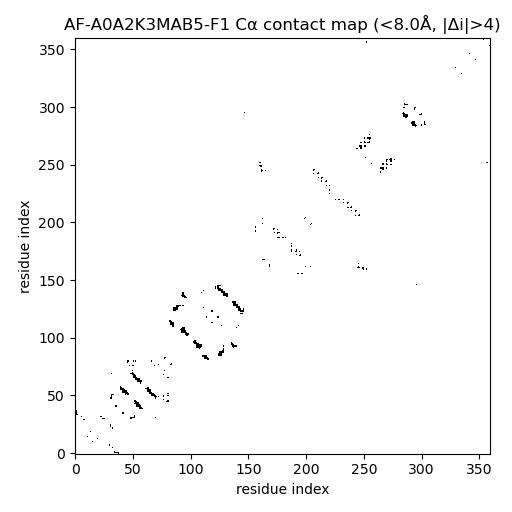1354 C CA . GLU A 1 168 ? 18.357 16.398 2.427 1.00 88.12 168 GLU A CA 1
ATOM 1355 C C . GLU A 1 168 ? 18.628 15.321 1.367 1.00 88.12 168 GLU A C 1
ATOM 1357 O O . GLU A 1 168 ? 19.682 14.684 1.408 1.00 88.12 168 GLU A O 1
ATOM 1362 N N . LEU A 1 169 ? 17.692 15.073 0.435 1.00 89.75 169 LEU A N 1
ATOM 1363 C CA . LEU A 1 169 ? 17.793 13.936 -0.485 1.00 89.75 169 LEU A CA 1
ATOM 1364 C C . LEU A 1 169 ? 19.080 13.992 -1.318 1.00 89.75 169 LEU A C 1
ATOM 1366 O O . LEU A 1 169 ? 19.775 12.982 -1.438 1.00 89.75 169 LEU A O 1
ATOM 1370 N N . ASP A 1 170 ? 19.400 15.162 -1.873 1.00 89.62 170 ASP A N 1
ATOM 1371 C CA . ASP A 1 170 ? 20.577 15.339 -2.726 1.00 89.62 170 ASP A CA 1
ATOM 1372 C C . ASP A 1 170 ? 21.879 15.119 -1.942 1.00 89.62 170 ASP A C 1
ATOM 1374 O O . ASP A 1 170 ? 22.804 14.491 -2.458 1.00 89.62 170 ASP A O 1
ATOM 1378 N N . GLU A 1 171 ? 21.944 15.552 -0.675 1.00 90.19 171 GLU A N 1
ATOM 1379 C CA . GLU A 1 171 ? 23.095 15.296 0.198 1.00 90.19 171 GLU A CA 1
ATOM 1380 C C . GLU A 1 171 ? 23.253 13.796 0.473 1.00 90.19 171 GLU A C 1
ATOM 1382 O O . GLU A 1 171 ? 24.351 13.254 0.319 1.00 90.19 171 GLU A O 1
ATOM 1387 N N . VAL A 1 172 ? 22.160 13.105 0.821 1.00 88.69 172 VAL A N 1
ATOM 1388 C CA . VAL A 1 172 ? 22.172 11.655 1.064 1.00 88.69 172 VAL A CA 1
ATOM 1389 C C . VAL A 1 172 ? 22.656 10.919 -0.185 1.00 88.69 172 VAL A C 1
ATOM 1391 O O . VAL A 1 172 ? 23.588 10.122 -0.090 1.00 88.69 172 VAL A O 1
ATOM 1394 N N . VAL A 1 173 ? 22.099 11.224 -1.363 1.00 89.69 173 VAL A N 1
ATOM 1395 C CA . VAL A 1 173 ? 22.495 10.593 -2.632 1.00 89.69 173 VAL A CA 1
ATOM 1396 C C . VAL A 1 173 ? 23.960 10.883 -2.970 1.00 89.69 173 VAL A C 1
ATOM 1398 O O . VAL A 1 173 ? 24.697 9.946 -3.279 1.00 89.69 173 VAL A O 1
ATOM 1401 N N . HIS A 1 174 ? 24.421 12.135 -2.871 1.00 89.56 174 HIS A N 1
ATOM 1402 C CA . HIS A 1 174 ? 25.820 12.483 -3.142 1.00 89.56 174 HIS A CA 1
ATOM 1403 C C . HIS A 1 174 ? 26.793 11.794 -2.180 1.00 89.56 174 HIS A C 1
ATOM 1405 O O . HIS A 1 174 ? 27.819 11.268 -2.621 1.00 89.56 174 HIS A O 1
ATOM 1411 N N . ARG A 1 175 ? 26.469 11.752 -0.882 1.00 89.19 175 ARG A N 1
ATOM 1412 C CA . ARG A 1 175 ? 27.281 11.079 0.138 1.00 89.19 175 ARG A CA 1
ATOM 1413 C C . ARG A 1 175 ? 27.380 9.580 -0.140 1.00 89.19 175 ARG A C 1
ATOM 1415 O O . ARG A 1 175 ? 28.493 9.066 -0.236 1.00 89.19 175 ARG A O 1
ATOM 1422 N N . CYS A 1 176 ? 26.247 8.908 -0.369 1.00 85.75 176 CYS A N 1
ATOM 1423 C CA . CYS A 1 176 ? 26.206 7.496 -0.767 1.00 85.75 176 CYS A CA 1
ATOM 1424 C C . CYS A 1 176 ? 27.079 7.248 -2.004 1.00 85.75 176 CYS A C 1
ATOM 1426 O O . CYS A 1 176 ? 27.915 6.347 -2.031 1.00 85.75 176 CYS A O 1
ATOM 1428 N N . TRP A 1 177 ? 26.898 8.068 -3.043 1.00 84.69 177 TRP A N 1
ATOM 1429 C CA . TRP A 1 177 ? 27.557 7.865 -4.327 1.00 84.69 177 TRP A CA 1
ATOM 1430 C C . TRP A 1 177 ? 29.077 8.015 -4.239 1.00 84.69 177 TRP A C 1
ATOM 1432 O O . TRP A 1 177 ? 29.795 7.261 -4.899 1.00 84.69 177 TRP A O 1
ATOM 1442 N N . ASN A 1 178 ? 29.571 8.949 -3.423 1.00 86.69 178 ASN A N 1
ATOM 1443 C CA . ASN A 1 178 ? 31.001 9.214 -3.259 1.00 86.69 178 ASN A CA 1
ATOM 1444 C C . ASN A 1 178 ? 31.692 8.217 -2.311 1.00 86.69 178 ASN A C 1
ATOM 1446 O O . ASN A 1 178 ? 32.826 7.817 -2.586 1.00 86.69 178 ASN A O 1
ATOM 1450 N N . ASN A 1 179 ? 31.001 7.756 -1.260 1.00 83.81 179 ASN A N 1
ATOM 1451 C CA . ASN A 1 179 ? 31.522 6.787 -0.282 1.00 83.81 179 ASN A CA 1
ATOM 1452 C C . ASN A 1 179 ? 31.875 5.416 -0.888 1.00 83.81 179 ASN A C 1
ATOM 1454 O O . ASN A 1 179 ? 32.656 4.672 -0.304 1.00 83.81 179 ASN A O 1
ATOM 1458 N N . TYR A 1 180 ? 31.316 5.091 -2.056 1.00 79.19 180 TYR A N 1
ATOM 1459 C CA . TYR A 1 180 ? 31.572 3.851 -2.796 1.00 79.19 180 TYR A CA 1
ATOM 1460 C C . TYR A 1 180 ? 32.172 4.120 -4.186 1.00 79.19 180 TYR A C 1
ATOM 1462 O O . TYR A 1 180 ? 31.891 3.406 -5.148 1.00 79.19 180 TYR A O 1
ATOM 1470 N N . SER A 1 181 ? 32.951 5.197 -4.323 1.00 75.00 181 SER A N 1
ATOM 1471 C CA . SER A 1 181 ? 33.541 5.641 -5.597 1.00 75.00 181 SER A CA 1
ATOM 1472 C C . SER A 1 181 ? 34.497 4.629 -6.246 1.00 75.00 181 SER A C 1
ATOM 1474 O O . SER A 1 181 ? 34.661 4.662 -7.464 1.00 75.00 181 SER A O 1
ATOM 1476 N N . ASP A 1 182 ? 35.052 3.712 -5.456 1.00 79.44 182 ASP A 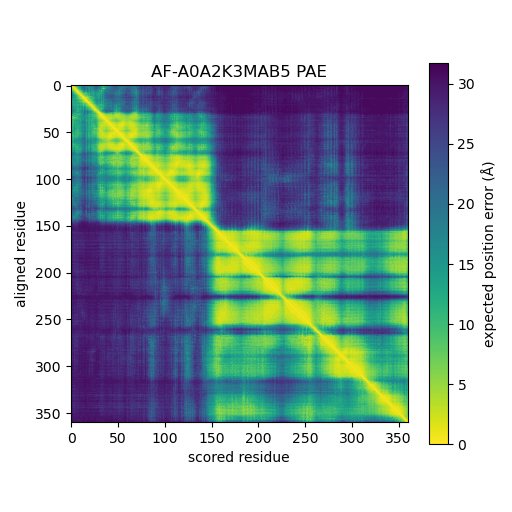N 1
ATOM 1477 C CA . ASP A 1 182 ? 35.923 2.595 -5.836 1.00 79.44 182 ASP A CA 1
ATOM 1478 C C . ASP A 1 182 ? 35.175 1.367 -6.395 1.00 79.44 182 ASP A C 1
ATOM 1480 O O . ASP A 1 182 ? 35.784 0.499 -7.022 1.00 79.44 182 ASP A O 1
ATOM 1484 N N . LYS A 1 183 ? 33.856 1.272 -6.185 1.00 78.00 183 LYS A N 1
ATOM 1485 C CA . LYS A 1 183 ? 33.053 0.105 -6.576 1.00 78.00 183 LYS A CA 1
ATOM 1486 C C . LYS A 1 183 ? 32.453 0.220 -7.980 1.00 78.00 183 LYS A C 1
ATOM 1488 O O . LYS A 1 183 ? 32.174 1.302 -8.498 1.00 78.00 183 LYS A O 1
ATOM 1493 N N . LEU A 1 184 ? 32.155 -0.940 -8.569 1.00 84.94 184 LEU A N 1
ATOM 1494 C CA . LEU A 1 184 ? 31.310 -1.046 -9.763 1.00 84.94 184 LEU A CA 1
ATOM 1495 C C . LEU A 1 184 ? 29.893 -0.508 -9.491 1.00 84.94 184 LEU A C 1
ATOM 1497 O O . LEU A 1 184 ? 29.430 -0.463 -8.350 1.00 84.94 184 LEU A O 1
ATOM 1501 N N . ILE A 1 185 ? 29.180 -0.127 -10.554 1.00 84.38 185 ILE A N 1
ATOM 1502 C CA . ILE A 1 185 ? 27.898 0.585 -10.445 1.00 84.38 185 ILE A CA 1
ATOM 1503 C C . ILE A 1 185 ? 26.801 -0.197 -9.701 1.00 84.38 185 ILE A C 1
ATOM 1505 O O . ILE A 1 185 ? 26.039 0.411 -8.957 1.00 84.38 185 ILE A O 1
ATOM 1509 N N . MET A 1 186 ? 26.751 -1.528 -9.828 1.00 86.19 186 MET A N 1
ATOM 1510 C CA . MET A 1 186 ? 25.729 -2.350 -9.161 1.00 86.19 186 MET A CA 1
ATOM 1511 C C . MET A 1 186 ? 25.850 -2.303 -7.620 1.00 86.19 186 MET A C 1
ATOM 1513 O O . MET A 1 186 ? 24.906 -1.824 -6.992 1.00 86.19 186 MET A O 1
ATOM 1517 N N . PRO A 1 187 ? 27.007 -2.623 -6.995 1.00 84.88 187 PRO A N 1
ATOM 1518 C CA . PRO A 1 187 ? 27.207 -2.412 -5.556 1.00 84.88 187 PRO A CA 1
ATOM 1519 C C . PRO A 1 187 ? 26.967 -0.975 -5.062 1.00 84.88 187 PRO A C 1
ATOM 1521 O O . PRO A 1 187 ? 26.571 -0.780 -3.914 1.00 84.88 187 PRO A O 1
ATOM 1524 N N . ARG A 1 188 ? 27.205 0.048 -5.901 1.00 87.50 188 ARG A N 1
ATOM 1525 C CA . ARG A 1 188 ? 26.924 1.457 -5.553 1.00 87.50 188 ARG A CA 1
ATOM 1526 C C . ARG A 1 188 ? 25.427 1.742 -5.489 1.00 87.50 188 ARG A C 1
ATOM 1528 O O . ARG A 1 188 ? 24.977 2.429 -4.575 1.00 87.50 188 ARG A O 1
ATOM 1535 N N . LEU A 1 189 ? 24.661 1.210 -6.442 1.00 87.75 189 LEU A N 1
ATOM 1536 C CA . LEU A 1 189 ? 23.202 1.314 -6.462 1.00 87.75 189 LEU A CA 1
ATOM 1537 C C . LEU A 1 189 ? 22.571 0.561 -5.284 1.00 87.75 189 LEU A C 1
ATOM 1539 O O . LEU A 1 189 ? 21.654 1.089 -4.662 1.00 87.75 189 LEU A O 1
ATOM 1543 N N . GLU A 1 190 ? 23.085 -0.623 -4.946 1.00 87.25 190 GLU A N 1
ATOM 1544 C CA . GLU A 1 190 ? 22.629 -1.415 -3.796 1.00 87.25 190 GLU A CA 1
ATOM 1545 C C . GLU A 1 190 ? 22.863 -0.680 -2.469 1.00 87.25 190 GLU A C 1
ATOM 1547 O O . GLU A 1 190 ? 21.921 -0.489 -1.702 1.00 87.25 190 GLU A O 1
ATOM 1552 N N . ALA A 1 191 ? 24.074 -0.169 -2.228 1.00 86.56 191 ALA A N 1
ATOM 1553 C CA . ALA A 1 191 ? 24.368 0.567 -0.999 1.00 86.56 191 ALA A CA 1
ATOM 1554 C C . ALA A 1 191 ? 23.575 1.887 -0.888 1.00 86.56 191 ALA A C 1
ATOM 1556 O O . ALA A 1 191 ? 23.055 2.218 0.177 1.00 86.56 191 ALA A O 1
ATOM 1557 N N . CYS A 1 192 ? 23.401 2.612 -2.000 1.00 89.69 192 CYS A N 1
ATOM 1558 C CA . CYS A 1 192 ? 22.554 3.809 -2.047 1.00 89.69 192 CYS A CA 1
ATOM 1559 C C . CYS A 1 192 ? 21.076 3.477 -1.754 1.00 89.69 192 CYS A C 1
ATOM 1561 O O . CYS A 1 192 ? 20.403 4.198 -1.019 1.00 89.69 192 CYS A O 1
ATOM 1563 N N . ALA A 1 193 ? 20.573 2.348 -2.265 1.00 89.56 193 ALA A N 1
ATOM 1564 C CA . ALA A 1 193 ? 19.229 1.855 -1.972 1.00 89.56 193 ALA A CA 1
ATOM 1565 C C . ALA A 1 193 ? 19.037 1.486 -0.487 1.00 89.56 193 ALA A C 1
ATOM 1567 O O . ALA A 1 193 ? 17.952 1.705 0.061 1.00 89.56 193 ALA A O 1
ATOM 1568 N N . GLU A 1 194 ? 20.065 0.956 0.181 1.00 88.00 194 GLU A N 1
ATOM 1569 C CA . GLU A 1 194 ? 20.045 0.675 1.622 1.00 88.00 194 GLU A CA 1
ATOM 1570 C C . GLU A 1 194 ? 20.067 1.956 2.471 1.00 88.00 194 GLU A C 1
ATOM 1572 O O . GLU A 1 194 ? 19.200 2.115 3.336 1.00 88.00 194 GLU A O 1
ATOM 1577 N N . GLU A 1 195 ? 20.972 2.905 2.196 1.00 89.00 195 GLU A N 1
ATOM 1578 C CA . GLU A 1 195 ? 21.015 4.196 2.906 1.00 89.00 195 GLU A CA 1
ATOM 1579 C C . GLU A 1 195 ? 19.717 4.999 2.705 1.00 89.00 195 GLU A C 1
ATOM 1581 O O . GLU A 1 195 ? 19.139 5.473 3.684 1.00 89.00 195 GLU A O 1
ATOM 1586 N N . LEU A 1 196 ? 19.176 5.076 1.481 1.00 90.06 196 LEU A N 1
ATOM 1587 C CA . LEU A 1 196 ? 17.879 5.719 1.221 1.00 90.06 196 LEU A CA 1
ATOM 1588 C C . LEU A 1 196 ? 16.715 4.990 1.912 1.00 90.06 196 LEU A C 1
ATOM 1590 O O . LEU A 1 196 ? 15.774 5.634 2.382 1.00 90.06 196 LEU A O 1
ATOM 1594 N N . SER A 1 197 ? 16.771 3.658 2.033 1.00 88.06 197 SER A N 1
ATOM 1595 C CA . SER A 1 197 ? 15.786 2.884 2.807 1.00 88.06 197 SER A CA 1
ATOM 1596 C C . SER A 1 197 ? 15.860 3.169 4.308 1.00 88.06 197 SER A C 1
ATOM 1598 O O . SER A 1 197 ? 14.842 3.070 4.992 1.00 88.06 197 SER A O 1
ATOM 1600 N N . LEU A 1 198 ? 17.041 3.492 4.838 1.00 87.56 198 LEU A N 1
ATOM 1601 C CA . LEU A 1 198 ? 17.227 3.856 6.242 1.00 87.56 198 LEU A CA 1
ATOM 1602 C C . LEU A 1 198 ? 16.808 5.308 6.501 1.00 87.56 198 LEU A C 1
ATOM 1604 O O . LEU A 1 198 ? 16.030 5.559 7.420 1.00 87.56 198 LEU A O 1
ATOM 1608 N N . TRP A 1 199 ? 17.260 6.244 5.662 1.00 89.38 199 TRP A N 1
ATOM 1609 C CA . TRP A 1 199 ? 16.887 7.659 5.727 1.00 89.38 199 TRP A CA 1
ATOM 1610 C C . TRP A 1 199 ? 15.367 7.837 5.630 1.00 89.38 199 TRP A C 1
ATOM 1612 O O . TRP A 1 199 ? 14.761 8.403 6.537 1.00 89.38 199 TRP A O 1
ATOM 1622 N N . SER A 1 200 ? 14.718 7.253 4.618 1.00 86.25 200 SER A N 1
ATOM 1623 C CA . SER A 1 200 ? 13.265 7.390 4.428 1.00 86.25 200 SER A CA 1
ATOM 1624 C C . SER A 1 200 ? 12.437 6.804 5.577 1.00 86.25 200 SER A C 1
ATOM 1626 O O . SER A 1 200 ? 11.372 7.333 5.883 1.00 86.25 200 SER A O 1
ATOM 1628 N N . ARG A 1 201 ? 12.917 5.764 6.277 1.00 80.94 201 ARG A N 1
ATOM 1629 C CA . ARG A 1 201 ? 12.248 5.246 7.488 1.00 80.94 201 ARG A CA 1
ATOM 1630 C C . ARG A 1 201 ? 12.254 6.238 8.646 1.00 80.94 201 ARG A C 1
ATOM 1632 O O . ARG A 1 201 ? 11.310 6.204 9.430 1.00 80.94 201 ARG A O 1
ATOM 1639 N N . ASN A 1 202 ? 13.290 7.069 8.750 1.00 77.00 202 ASN A N 1
ATOM 1640 C CA . ASN A 1 202 ? 13.485 8.024 9.842 1.00 77.00 202 ASN A CA 1
ATOM 1641 C C . ASN A 1 202 ? 12.936 9.421 9.508 1.00 77.00 202 ASN A C 1
ATOM 1643 O O . ASN A 1 202 ? 12.493 10.119 10.411 1.00 77.00 202 ASN A O 1
ATOM 1647 N N . HIS A 1 203 ? 12.961 9.817 8.231 1.00 71.62 203 HIS A N 1
ATOM 1648 C CA . HIS A 1 203 ? 12.563 11.155 7.782 1.00 71.62 203 HIS A CA 1
ATOM 1649 C C . HIS A 1 203 ? 11.163 11.194 7.153 1.00 71.62 203 HIS A C 1
ATOM 1651 O O . HIS A 1 203 ? 10.377 12.092 7.436 1.00 71.62 203 HIS A O 1
ATOM 1657 N N . CYS A 1 204 ? 10.802 10.191 6.347 1.00 68.06 204 CYS A N 1
ATOM 1658 C CA . CYS A 1 204 ? 9.503 10.120 5.674 1.00 68.06 204 CYS A CA 1
ATOM 1659 C C . CYS A 1 204 ? 8.509 9.298 6.507 1.00 68.06 204 CYS A C 1
ATOM 1661 O O . CYS A 1 204 ? 8.027 8.237 6.096 1.00 68.06 204 CYS A O 1
ATOM 1663 N N . HIS A 1 205 ? 8.228 9.781 7.716 1.00 62.66 205 HIS A N 1
ATOM 1664 C CA . HIS A 1 205 ? 7.225 9.193 8.593 1.00 62.66 205 HIS A CA 1
ATOM 1665 C C . HIS A 1 205 ? 5.796 9.347 8.030 1.00 62.66 205 HIS A C 1
ATOM 1667 O O . HIS A 1 205 ? 5.560 9.905 6.962 1.00 62.66 205 HIS A O 1
ATOM 1673 N N . ASN A 1 206 ? 4.824 8.737 8.716 1.00 71.31 206 ASN A N 1
ATOM 1674 C CA . ASN A 1 206 ? 3.439 8.585 8.261 1.00 71.31 206 ASN A CA 1
ATOM 1675 C C . ASN A 1 206 ? 2.778 9.940 7.919 1.00 71.31 206 ASN A C 1
ATOM 1677 O O . ASN A 1 206 ? 2.171 10.557 8.794 1.00 71.31 206 ASN A O 1
ATOM 1681 N N . LEU A 1 207 ? 2.838 10.350 6.643 1.00 76.31 207 LEU A N 1
ATOM 1682 C CA . LEU A 1 207 ? 2.347 11.640 6.130 1.00 76.31 207 LEU A CA 1
ATOM 1683 C C . LEU A 1 207 ? 0.945 11.988 6.646 1.00 76.31 207 LEU A C 1
ATOM 1685 O O . LEU A 1 207 ? 0.697 13.111 7.073 1.00 76.31 207 LEU A O 1
ATOM 1689 N N . LYS A 1 208 ? 0.034 11.006 6.701 1.00 73.12 208 LYS A N 1
ATOM 1690 C CA . LYS A 1 208 ? -1.333 11.199 7.213 1.00 73.12 208 LYS A CA 1
ATOM 1691 C C . LYS A 1 208 ? -1.370 11.666 8.669 1.00 73.12 208 LYS A C 1
ATOM 1693 O O . LYS A 1 208 ? -2.227 12.473 9.016 1.00 73.12 208 LYS A O 1
ATOM 1698 N N . LYS A 1 209 ? -0.463 11.165 9.514 1.00 79.44 209 LYS A N 1
ATOM 1699 C CA . LYS A 1 209 ? -0.346 11.572 10.920 1.00 79.44 209 LYS A CA 1
ATOM 1700 C C . LYS A 1 209 ? 0.125 13.024 11.017 1.00 79.44 209 LYS A C 1
ATOM 1702 O O . LYS A 1 209 ? -0.488 13.795 11.744 1.00 79.44 209 LYS A O 1
ATOM 1707 N N . GLU A 1 210 ? 1.147 13.410 10.257 1.00 83.31 210 GLU A N 1
ATOM 1708 C CA . GLU A 1 210 ? 1.669 14.785 10.266 1.00 83.31 210 GLU A CA 1
ATOM 1709 C C . GLU A 1 210 ? 0.671 15.801 9.696 1.00 83.31 210 GLU A C 1
ATOM 1711 O O . GLU A 1 210 ? 0.462 16.854 10.294 1.00 83.31 210 GLU A O 1
ATOM 1716 N N . ILE A 1 211 ? -0.017 15.456 8.602 1.00 81.56 211 ILE A N 1
ATOM 1717 C CA . ILE A 1 211 ? -1.125 16.241 8.029 1.00 81.56 211 ILE A CA 1
ATOM 1718 C C . ILE A 1 211 ? -2.204 16.487 9.094 1.00 81.56 211 ILE A C 1
ATOM 1720 O O . ILE A 1 211 ? -2.693 17.606 9.254 1.00 81.56 211 ILE A O 1
ATOM 1724 N N . GLU A 1 212 ? -2.565 15.452 9.853 1.00 80.62 212 GLU A N 1
ATOM 1725 C CA . GLU A 1 212 ? -3.590 15.545 10.891 1.00 80.62 212 GLU A CA 1
ATOM 1726 C C . GLU A 1 212 ? -3.113 16.313 12.138 1.00 80.62 212 GLU A C 1
ATOM 1728 O O . GLU A 1 212 ? -3.874 17.079 12.728 1.00 80.62 212 GLU A O 1
ATOM 1733 N N . GLU A 1 213 ? -1.839 16.200 12.516 1.00 86.81 213 GLU A N 1
ATOM 1734 C CA . GLU A 1 213 ? -1.241 17.038 13.559 1.00 86.81 213 GLU A CA 1
ATOM 1735 C C . GLU A 1 213 ? -1.180 18.519 13.158 1.00 86.81 213 GLU A C 1
ATOM 1737 O O . GLU A 1 213 ? -1.487 19.384 13.981 1.00 86.81 213 GLU A O 1
ATOM 1742 N N . CYS A 1 214 ? -0.832 18.831 11.906 1.00 81.62 214 CYS A N 1
ATOM 1743 C CA . CYS A 1 214 ? -0.865 20.196 11.382 1.00 81.62 214 CYS A CA 1
ATOM 1744 C C . CYS A 1 214 ? -2.290 20.769 11.391 1.00 81.62 214 CYS A C 1
ATOM 1746 O O . CYS A 1 214 ? -2.479 21.901 11.838 1.00 81.62 214 CYS A O 1
ATOM 1748 N N . ARG A 1 215 ? -3.304 19.986 10.991 1.00 77.75 215 ARG A N 1
ATOM 1749 C CA . ARG A 1 215 ? -4.724 20.382 11.097 1.00 77.75 215 ARG A CA 1
ATOM 1750 C C . ARG A 1 215 ? -5.133 20.695 12.532 1.00 77.75 215 ARG A C 1
ATOM 1752 O O . ARG A 1 215 ? -5.706 21.755 12.772 1.00 77.75 215 ARG A O 1
ATOM 1759 N N . LYS A 1 216 ? -4.811 19.816 13.486 1.00 84.38 216 LYS A N 1
ATOM 1760 C CA . LYS A 1 216 ? -5.132 20.013 14.910 1.00 84.38 216 LYS A CA 1
ATOM 1761 C C . LYS A 1 216 ? -4.488 21.279 15.475 1.00 84.38 216 LYS A C 1
ATOM 1763 O O . LYS A 1 216 ? -5.174 22.066 16.118 1.00 84.38 216 LYS A O 1
ATOM 1768 N N . LYS A 1 217 ? -3.208 21.522 15.171 1.00 82.06 217 LYS A N 1
ATOM 1769 C CA . LYS A 1 217 ? -2.489 22.740 15.591 1.00 82.06 217 LYS A CA 1
ATOM 1770 C C . LYS A 1 217 ? -3.107 24.007 14.975 1.00 82.06 217 LYS A C 1
ATOM 1772 O O . LYS A 1 217 ? -3.294 24.993 15.680 1.00 82.06 217 LYS A O 1
ATOM 1777 N N . LEU A 1 218 ? -3.498 23.976 13.695 1.00 74.75 218 LEU A N 1
ATOM 1778 C CA . LEU A 1 218 ? -4.187 25.097 13.035 1.00 74.75 218 LEU A CA 1
ATOM 1779 C C . LEU A 1 218 ? -5.577 25.383 13.632 1.00 74.75 218 LEU A C 1
ATOM 1781 O O . LEU A 1 218 ? -5.935 26.549 13.798 1.00 74.75 218 LEU A O 1
ATOM 1785 N N . LEU A 1 219 ? -6.347 24.346 13.982 1.00 74.75 219 LEU A N 1
ATOM 1786 C CA . LEU A 1 219 ? -7.635 24.496 14.673 1.00 74.75 219 LEU A CA 1
ATOM 1787 C C . LEU A 1 219 ? -7.455 25.114 16.065 1.00 74.75 219 LEU A C 1
ATOM 1789 O O . LEU A 1 219 ? -8.117 26.099 16.380 1.00 74.75 219 LEU A O 1
ATOM 1793 N N . GLN A 1 220 ? -6.501 24.612 16.850 1.00 76.88 220 GLN A N 1
ATOM 1794 C CA . GLN A 1 220 ? -6.217 25.115 18.195 1.00 76.88 220 GLN A CA 1
ATOM 1795 C C . GLN A 1 220 ? -5.852 26.610 18.199 1.00 76.88 220 GLN A C 1
ATOM 1797 O O . GLN A 1 220 ? -6.371 27.369 19.014 1.00 76.88 220 GLN A O 1
ATOM 1802 N N . VAL A 1 221 ? -5.008 27.065 17.265 1.00 72.19 221 VAL A N 1
ATOM 1803 C CA . VAL A 1 221 ? -4.641 28.492 17.167 1.00 72.19 221 VAL A CA 1
ATOM 1804 C C . VAL A 1 221 ? -5.828 29.362 16.732 1.00 72.19 221 VAL A C 1
ATOM 1806 O O . VAL A 1 221 ? -5.931 30.514 17.152 1.00 72.19 221 VAL A O 1
ATOM 1809 N N . ARG A 1 222 ? -6.755 28.819 15.930 1.00 64.06 222 ARG A N 1
ATOM 1810 C CA . ARG A 1 222 ? -7.995 29.511 15.544 1.00 64.06 222 ARG A CA 1
ATOM 1811 C C . ARG A 1 222 ? -8.942 29.698 16.734 1.00 64.06 222 ARG A C 1
ATOM 1813 O O . ARG A 1 222 ? -9.560 30.751 16.844 1.00 64.06 222 ARG A O 1
ATOM 1820 N N . GLU A 1 223 ? -9.049 28.697 17.604 1.00 69.81 223 GLU A N 1
ATOM 1821 C CA . GLU A 1 223 ? -9.919 28.719 18.790 1.00 69.81 223 GLU A CA 1
ATOM 1822 C C . GLU A 1 223 ? -9.389 29.628 19.912 1.00 69.81 223 GLU A C 1
ATOM 1824 O O . GLU A 1 223 ? -10.177 30.170 20.681 1.00 69.81 223 GLU A O 1
ATOM 1829 N N . GLN A 1 224 ? -8.070 29.829 19.997 1.00 68.06 224 GLN A N 1
ATOM 1830 C CA . GLN A 1 224 ? -7.420 30.572 21.087 1.00 68.06 224 GLN A CA 1
ATOM 1831 C C . GLN A 1 224 ? -7.305 32.097 20.880 1.00 68.06 224 GLN A C 1
ATOM 1833 O O . GLN A 1 224 ? -6.790 32.777 21.762 1.00 68.06 224 GLN A O 1
ATOM 1838 N N . GLY A 1 225 ? -7.777 32.649 19.754 1.00 58.22 225 GLY A N 1
ATOM 1839 C CA . GLY A 1 225 ? -7.656 34.083 19.440 1.00 58.22 225 GLY A CA 1
ATOM 1840 C C . GLY A 1 225 ? -6.263 34.448 18.906 1.00 58.22 225 GLY A C 1
ATOM 1841 O O . GLY A 1 225 ? -5.336 34.745 19.652 1.00 58.22 225 GLY A O 1
ATOM 1842 N N . GLY A 1 226 ? -6.099 34.399 17.583 1.00 56.81 226 GLY A N 1
ATOM 1843 C CA . GLY A 1 226 ? -4.791 34.298 16.919 1.00 56.81 226 GLY A CA 1
ATOM 1844 C C . GLY A 1 226 ? -3.893 35.545 16.844 1.00 56.81 226 GLY A C 1
ATOM 1845 O O . GLY A 1 226 ? -2.980 35.543 16.019 1.00 56.81 226 GLY A O 1
ATOM 1846 N N . GLU A 1 227 ? -4.102 36.593 17.645 1.00 54.66 227 GLU A N 1
ATOM 1847 C CA . GLU A 1 227 ? -3.469 37.912 17.420 1.00 54.66 227 GLU A CA 1
ATOM 1848 C C . GLU A 1 227 ? -1.936 37.943 17.593 1.00 54.66 227 GLU A C 1
ATOM 1850 O O . GLU A 1 227 ? -1.277 38.763 16.961 1.00 54.66 227 GLU A O 1
ATOM 1855 N N . ASN A 1 228 ? -1.338 37.008 18.345 1.00 56.69 228 ASN A N 1
ATOM 1856 C CA . ASN A 1 228 ? 0.122 36.930 18.551 1.00 56.69 228 ASN A CA 1
ATOM 1857 C C . ASN A 1 228 ? 0.826 35.762 17.824 1.00 56.69 228 ASN A C 1
ATOM 1859 O O . ASN A 1 228 ? 2.014 35.534 18.040 1.00 56.69 228 ASN A O 1
ATOM 1863 N N . ASN A 1 229 ? 0.133 35.012 16.955 1.00 64.81 229 ASN A N 1
ATOM 1864 C CA . ASN A 1 229 ? 0.650 33.752 16.385 1.00 64.81 229 ASN A CA 1
ATOM 1865 C C . ASN A 1 229 ? 0.831 33.739 14.853 1.00 64.81 229 ASN A C 1
ATOM 1867 O O . ASN A 1 229 ? 1.038 32.670 14.280 1.00 64.81 229 ASN A O 1
ATOM 1871 N N . ALA A 1 230 ? 0.808 34.889 14.169 1.00 70.06 230 ALA A N 1
ATOM 1872 C CA . ALA A 1 230 ? 0.864 34.964 12.699 1.00 70.06 230 ALA A CA 1
ATOM 1873 C C . ALA A 1 230 ? 2.029 34.165 12.066 1.00 70.06 230 ALA A C 1
ATOM 1875 O O . ALA A 1 230 ? 1.811 33.382 11.140 1.00 70.06 230 ALA A O 1
ATOM 1876 N N . ASN A 1 231 ? 3.245 34.275 12.617 1.00 77.25 231 ASN A N 1
ATOM 1877 C CA . ASN A 1 231 ? 4.417 33.523 12.142 1.00 77.25 231 ASN A CA 1
ATOM 1878 C C . ASN A 1 231 ? 4.264 32.002 12.335 1.00 77.25 231 ASN A C 1
ATOM 1880 O O . ASN A 1 231 ? 4.659 31.221 11.470 1.00 77.25 231 ASN A O 1
ATOM 1884 N N . TYR A 1 232 ? 3.658 31.575 13.447 1.00 77.62 232 TYR A N 1
ATOM 1885 C CA . TYR A 1 232 ? 3.406 30.164 13.745 1.00 77.62 232 TYR A CA 1
ATOM 1886 C C . TYR A 1 232 ? 2.314 29.578 12.836 1.00 77.62 232 TYR A C 1
ATOM 1888 O O . TYR A 1 232 ? 2.485 28.488 12.291 1.00 77.62 232 TYR A O 1
ATOM 1896 N N . VAL A 1 233 ? 1.237 30.332 12.585 1.00 73.56 233 VAL A N 1
ATOM 1897 C CA . VAL A 1 233 ? 0.188 29.965 11.617 1.00 73.56 233 VAL A CA 1
ATOM 1898 C C . VAL A 1 233 ? 0.770 29.842 10.209 1.00 73.56 233 VAL A C 1
ATOM 1900 O O . VAL A 1 233 ? 0.533 28.831 9.551 1.00 73.56 233 VAL A O 1
ATOM 1903 N N . GLY A 1 234 ? 1.579 30.811 9.766 1.00 72.50 234 GLY A N 1
ATOM 1904 C CA . GLY A 1 234 ? 2.244 30.764 8.461 1.00 72.50 234 GLY A CA 1
ATOM 1905 C C . GLY A 1 234 ? 3.185 29.563 8.314 1.00 72.50 234 GLY A C 1
ATOM 1906 O O . GLY A 1 234 ? 3.172 28.889 7.284 1.00 72.50 234 GLY A O 1
ATOM 1907 N N . ALA A 1 235 ? 3.948 29.226 9.360 1.00 82.31 235 ALA A N 1
ATOM 1908 C CA . ALA A 1 235 ? 4.800 28.036 9.379 1.00 82.31 235 ALA A CA 1
ATOM 1909 C C . ALA A 1 235 ? 3.986 26.729 9.299 1.00 82.31 235 ALA A C 1
ATOM 1911 O O . ALA A 1 235 ? 4.316 25.844 8.504 1.00 82.31 235 ALA A O 1
ATOM 1912 N N . LEU A 1 236 ? 2.893 26.619 10.065 1.00 77.19 236 LEU A N 1
ATOM 1913 C CA . LEU A 1 236 ? 1.985 25.468 10.020 1.00 77.19 236 LEU A CA 1
ATOM 1914 C C . LEU A 1 236 ? 1.301 25.320 8.656 1.00 77.19 236 LEU A C 1
ATOM 1916 O O . LEU A 1 236 ? 1.242 24.211 8.131 1.00 77.19 236 LEU A O 1
ATOM 1920 N N . GLN A 1 237 ? 0.825 26.417 8.061 1.00 76.50 237 GLN A N 1
ATOM 1921 C CA . GLN A 1 237 ? 0.251 26.422 6.712 1.00 76.50 237 GLN A CA 1
ATOM 1922 C C . GLN A 1 237 ? 1.286 25.980 5.672 1.00 76.50 237 GLN A C 1
ATOM 1924 O O . GLN A 1 237 ? 0.991 25.114 4.851 1.00 76.50 237 GLN A O 1
ATOM 1929 N N . LYS A 1 238 ? 2.523 26.490 5.743 1.00 82.75 238 LYS A N 1
ATOM 1930 C CA . LYS A 1 238 ? 3.610 26.096 4.834 1.00 82.75 238 LYS A CA 1
ATOM 1931 C C . LYS A 1 238 ? 3.952 24.603 4.950 1.00 82.75 238 LYS A C 1
ATOM 1933 O O . LYS A 1 238 ? 4.062 23.939 3.919 1.00 82.75 238 LYS A O 1
ATOM 1938 N N . ARG A 1 239 ? 4.068 24.052 6.170 1.00 85.94 239 ARG A N 1
ATOM 1939 C CA . ARG A 1 239 ? 4.298 22.605 6.376 1.00 85.94 239 ARG A CA 1
ATOM 1940 C C . ARG A 1 239 ? 3.104 21.773 5.906 1.00 85.94 239 ARG A C 1
ATOM 1942 O O . ARG A 1 239 ? 3.312 20.756 5.256 1.00 85.94 239 ARG A O 1
ATOM 1949 N N . MET A 1 240 ? 1.875 22.221 6.165 1.00 80.81 240 MET A N 1
ATOM 1950 C CA . MET A 1 240 ? 0.655 21.551 5.706 1.00 80.81 240 MET A CA 1
ATOM 1951 C C . MET A 1 240 ? 0.597 21.459 4.175 1.00 80.81 240 MET A C 1
ATOM 1953 O O . MET A 1 240 ? 0.375 20.377 3.640 1.00 80.81 240 MET A O 1
ATOM 1957 N N . THR A 1 241 ? 0.850 22.561 3.461 1.00 82.12 241 THR A N 1
ATOM 1958 C CA . THR A 1 241 ? 0.904 22.567 1.990 1.00 82.12 241 THR A CA 1
ATOM 1959 C C . THR A 1 241 ? 1.984 21.618 1.471 1.00 82.12 241 THR A C 1
ATOM 1961 O O . THR A 1 241 ? 1.713 20.824 0.577 1.00 82.12 241 THR A O 1
ATOM 1964 N N . HIS A 1 242 ? 3.180 21.638 2.064 1.00 85.50 242 HIS A N 1
ATOM 1965 C CA . HIS A 1 242 ? 4.270 20.734 1.690 1.00 85.50 242 HIS A CA 1
ATOM 1966 C C . HIS A 1 242 ? 3.882 19.250 1.848 1.00 85.50 242 HIS A C 1
ATOM 1968 O O . HIS A 1 242 ? 3.999 18.479 0.895 1.00 85.50 242 HIS A O 1
ATOM 1974 N N . LEU A 1 243 ? 3.329 18.871 3.006 1.00 84.38 243 LEU A N 1
ATOM 1975 C CA . LEU A 1 243 ? 2.863 17.508 3.286 1.00 84.38 243 LEU A CA 1
ATOM 1976 C C . LEU A 1 243 ? 1.747 17.046 2.330 1.00 84.38 243 LEU A C 1
ATOM 1978 O O . LEU A 1 243 ? 1.708 15.881 1.937 1.00 84.38 243 LEU A O 1
ATOM 1982 N N . LEU A 1 244 ? 0.838 17.947 1.938 1.00 80.62 244 LEU A N 1
ATOM 1983 C CA . LEU A 1 244 ? -0.229 17.637 0.980 1.00 80.62 244 LEU A CA 1
ATOM 1984 C C . LEU A 1 244 ? 0.310 17.373 -0.435 1.00 80.62 244 LEU A C 1
ATOM 1986 O O . LEU A 1 244 ? -0.189 16.474 -1.110 1.00 80.62 244 LEU A O 1
ATOM 1990 N N . VAL A 1 245 ? 1.340 18.106 -0.875 1.00 84.25 245 VAL A N 1
ATOM 1991 C CA . VAL A 1 245 ? 2.007 17.838 -2.163 1.00 84.25 245 VAL A CA 1
ATOM 1992 C C . VAL A 1 245 ? 2.761 16.501 -2.111 1.00 84.25 245 VAL A C 1
ATOM 1994 O O . VAL A 1 245 ? 2.693 15.729 -3.067 1.00 84.25 245 VAL A O 1
ATOM 1997 N N . GLN A 1 246 ? 3.408 16.172 -0.985 1.00 84.44 246 GLN A N 1
ATOM 1998 C CA . GLN A 1 246 ? 4.036 14.860 -0.782 1.00 84.44 246 GLN A CA 1
ATOM 1999 C C . GLN A 1 246 ? 3.024 13.702 -0.865 1.00 84.44 246 GLN A C 1
ATOM 2001 O O . GLN A 1 246 ? 3.293 12.711 -1.549 1.00 84.44 246 GLN A O 1
ATOM 2006 N N . ASP A 1 247 ? 1.852 13.823 -0.226 1.00 81.12 247 ASP A N 1
ATOM 2007 C CA . ASP A 1 247 ? 0.794 12.802 -0.297 1.00 81.12 247 ASP A CA 1
ATOM 2008 C C . ASP A 1 247 ? 0.234 12.669 -1.730 1.00 81.12 247 ASP A C 1
ATOM 2010 O O . ASP A 1 247 ? 0.121 11.548 -2.231 1.00 81.12 247 ASP A O 1
ATOM 2014 N N . ASP A 1 248 ? -0.013 13.772 -2.455 1.00 80.75 248 ASP A N 1
ATOM 2015 C CA . ASP A 1 248 ? -0.429 13.702 -3.868 1.00 80.75 248 ASP A CA 1
ATOM 2016 C C . ASP A 1 248 ? 0.594 12.957 -4.735 1.00 80.75 248 ASP A C 1
ATOM 2018 O O . ASP A 1 248 ? 0.228 12.007 -5.431 1.00 80.75 248 ASP A O 1
ATOM 2022 N N . MET A 1 249 ? 1.884 13.306 -4.643 1.00 82.25 249 MET A N 1
ATOM 2023 C CA . MET A 1 249 ? 2.947 12.625 -5.392 1.00 82.25 249 MET A CA 1
ATOM 2024 C C . MET A 1 249 ? 3.005 11.124 -5.069 1.00 82.25 249 MET A C 1
ATOM 2026 O O . MET A 1 249 ? 3.092 10.295 -5.982 1.00 82.25 249 MET A O 1
ATOM 2030 N N . PHE A 1 250 ? 2.891 10.761 -3.788 1.00 81.56 250 PHE A N 1
ATOM 2031 C CA . PHE A 1 250 ? 2.885 9.376 -3.313 1.00 81.56 250 PHE A CA 1
ATOM 2032 C C . PHE A 1 250 ? 1.712 8.555 -3.884 1.00 81.56 250 PHE A C 1
ATOM 2034 O O . PHE A 1 250 ? 1.897 7.397 -4.289 1.00 81.56 250 PHE A O 1
ATOM 2041 N N . TRP A 1 251 ? 0.503 9.129 -3.952 1.00 73.75 251 TRP A N 1
ATOM 2042 C CA . TRP A 1 251 ? -0.678 8.443 -4.497 1.00 73.75 251 TRP A CA 1
ATOM 2043 C C . TRP A 1 251 ? -0.724 8.444 -6.023 1.00 73.75 251 TRP A C 1
ATOM 2045 O O . TRP A 1 251 ? -1.080 7.421 -6.615 1.00 73.75 251 TRP A O 1
ATOM 2055 N N . ARG A 1 252 ? -0.290 9.527 -6.670 1.00 79.25 252 ARG A N 1
ATOM 2056 C CA . ARG A 1 252 ? -0.148 9.644 -8.127 1.00 79.25 252 ARG A CA 1
ATOM 2057 C C . ARG A 1 252 ? 0.802 8.579 -8.686 1.00 79.25 252 ARG A C 1
ATOM 2059 O O . ARG A 1 252 ? 0.430 7.854 -9.614 1.00 79.25 252 ARG A O 1
ATOM 2066 N N . GLN A 1 253 ? 1.967 8.387 -8.055 1.00 82.56 253 GLN A N 1
ATOM 2067 C CA . GLN A 1 253 ? 2.948 7.359 -8.436 1.00 82.56 253 GLN A CA 1
ATOM 2068 C C . GLN A 1 253 ? 2.357 5.933 -8.366 1.00 82.56 253 GLN A C 1
ATOM 2070 O O . GLN A 1 253 ? 2.634 5.098 -9.232 1.00 82.56 253 GLN A O 1
ATOM 2075 N N . ARG A 1 254 ? 1.489 5.663 -7.376 1.00 78.56 254 ARG A N 1
ATOM 2076 C CA . ARG A 1 254 ? 0.776 4.378 -7.195 1.00 78.56 254 ARG A CA 1
ATOM 2077 C C . ARG A 1 254 ? -0.386 4.188 -8.168 1.00 78.56 254 ARG A C 1
ATOM 2079 O O . ARG A 1 254 ? -0.621 3.071 -8.630 1.00 78.56 254 ARG A O 1
ATOM 2086 N N . ALA A 1 255 ? -1.100 5.261 -8.494 1.00 69.19 255 ALA A N 1
ATOM 2087 C CA . ALA A 1 255 ? -2.191 5.238 -9.461 1.00 69.19 255 ALA A CA 1
ATOM 2088 C C . ALA A 1 255 ? -1.697 5.043 -10.908 1.00 69.19 255 ALA A C 1
ATOM 2090 O O . ALA A 1 255 ? -2.448 4.518 -11.727 1.00 69.19 255 ALA A O 1
ATOM 2091 N N . LYS A 1 256 ? -0.443 5.419 -11.225 1.00 72.75 256 LYS A N 1
ATOM 2092 C CA . LYS A 1 256 ? 0.135 5.393 -12.590 1.00 72.75 256 LYS A CA 1
ATOM 2093 C C . LYS A 1 256 ? -0.741 6.125 -13.626 1.00 72.75 256 LYS A C 1
ATOM 2095 O O . LYS A 1 256 ? -0.753 5.782 -14.810 1.00 72.75 256 LYS A O 1
ATOM 2100 N N . THR A 1 257 ? -1.456 7.156 -13.181 1.00 64.56 257 THR A N 1
ATOM 2101 C CA . THR A 1 257 ? -2.372 7.958 -14.001 1.00 64.56 257 THR A CA 1
ATOM 2102 C C . THR A 1 257 ? -1.666 9.234 -14.450 1.00 64.56 257 THR A C 1
ATOM 2104 O O . THR A 1 257 ? -1.521 10.170 -13.673 1.00 64.56 257 THR A O 1
ATOM 2107 N N . HIS A 1 258 ? -1.215 9.263 -15.706 1.00 59.22 258 HIS A N 1
ATOM 2108 C CA . HIS A 1 258 ? -0.334 10.319 -16.234 1.00 59.22 258 HIS A CA 1
ATOM 2109 C C . HIS A 1 258 ? -1.083 11.470 -16.937 1.00 59.22 258 HIS A C 1
ATOM 2111 O O . HIS A 1 258 ? -0.484 12.503 -17.225 1.00 59.22 258 HIS A O 1
ATOM 2117 N N . TRP A 1 259 ? -2.379 11.296 -17.227 1.00 58.44 259 TRP A N 1
ATOM 2118 C CA . TRP A 1 259 ? -3.205 12.282 -17.939 1.00 58.44 259 TRP A CA 1
ATOM 2119 C C . TRP A 1 259 ? -3.844 13.333 -17.020 1.00 58.44 259 TRP A C 1
ATOM 2121 O O . TRP A 1 259 ? -4.257 14.383 -17.499 1.00 58.44 259 TRP A O 1
ATOM 2131 N N . TYR A 1 260 ? -3.909 13.080 -15.707 1.00 50.91 260 TYR A N 1
ATOM 2132 C CA . TYR A 1 260 ? -4.472 14.019 -14.734 1.00 50.91 260 TYR A CA 1
ATOM 2133 C C . TYR A 1 260 ? -3.413 15.048 -14.311 1.00 50.91 260 TYR A C 1
ATOM 2135 O O . TYR A 1 260 ? -2.762 14.920 -13.269 1.00 50.91 260 TYR A O 1
ATOM 2143 N N . LYS A 1 261 ? -3.206 16.046 -15.168 1.00 50.03 261 LYS A N 1
ATOM 2144 C CA . LYS A 1 261 ? -2.461 17.265 -14.847 1.00 50.03 261 LYS A CA 1
ATOM 2145 C C . LYS A 1 261 ? -3.467 18.361 -14.478 1.00 50.03 261 LYS A C 1
ATOM 2147 O O . LYS A 1 261 ? -4.517 18.452 -15.103 1.00 50.03 261 LYS A O 1
ATOM 2152 N N . ASP A 1 262 ? -3.126 19.144 -13.459 1.00 47.19 262 ASP A N 1
ATOM 2153 C CA . ASP A 1 262 ? -3.713 20.463 -13.180 1.00 47.19 262 ASP A CA 1
ATOM 2154 C C . ASP A 1 262 ? -5.205 20.492 -12.771 1.00 47.19 262 ASP A C 1
ATOM 2156 O O . ASP A 1 262 ? -6.038 21.169 -13.370 1.00 47.19 262 ASP A O 1
ATOM 2160 N N . GLY A 1 263 ? -5.531 19.788 -11.681 1.00 53.88 263 GLY A N 1
ATOM 2161 C CA . GLY A 1 263 ? -6.779 19.951 -10.923 1.00 53.88 263 GLY A CA 1
ATOM 2162 C C . GLY A 1 263 ? -6.517 20.022 -9.413 1.00 53.88 263 GLY A C 1
ATOM 2163 O O . GLY A 1 263 ? -5.381 19.820 -8.979 1.00 53.88 263 GLY A O 1
ATOM 2164 N N . ASP A 1 264 ? -7.562 20.278 -8.615 1.00 50.31 264 ASP A N 1
ATOM 2165 C CA . ASP A 1 264 ? -7.500 20.195 -7.143 1.00 50.31 264 ASP A CA 1
ATOM 2166 C C . ASP A 1 264 ? -6.876 18.866 -6.678 1.00 50.31 264 ASP A C 1
ATOM 2168 O O . ASP A 1 264 ? -7.023 17.841 -7.350 1.00 50.31 264 ASP A O 1
ATOM 2172 N N . LEU A 1 265 ? -6.215 18.878 -5.509 1.00 56.62 265 LEU A N 1
ATOM 2173 C CA . LEU A 1 265 ? -5.479 17.745 -4.916 1.00 56.62 265 LEU A CA 1
ATOM 2174 C C . LEU A 1 265 ? -6.405 16.558 -4.576 1.00 56.62 265 LEU A C 1
ATOM 2176 O O . LEU A 1 265 ? -6.743 16.286 -3.421 1.00 56.62 265 LEU A O 1
ATOM 2180 N N . ASN A 1 266 ? -6.836 15.833 -5.606 1.00 54.97 266 ASN A N 1
ATOM 2181 C CA . ASN A 1 266 ? -7.840 14.781 -5.545 1.00 54.97 266 ASN A CA 1
ATOM 2182 C C . ASN A 1 266 ? -7.212 13.441 -5.138 1.00 54.97 266 ASN A C 1
ATOM 2184 O O . ASN A 1 266 ? -7.300 12.426 -5.838 1.00 54.97 266 ASN A O 1
ATOM 2188 N N . THR A 1 267 ? -6.589 13.424 -3.957 1.00 56.97 267 THR A N 1
ATOM 2189 C CA . THR A 1 267 ? -5.969 12.222 -3.385 1.00 56.97 267 THR A CA 1
ATOM 2190 C C . THR A 1 267 ? -6.977 11.076 -3.279 1.00 56.97 267 THR A C 1
ATOM 2192 O O . THR A 1 267 ? -6.618 9.925 -3.508 1.00 56.97 267 THR A O 1
ATOM 2195 N N . ARG A 1 268 ? -8.273 11.364 -3.062 1.00 52.94 268 ARG A N 1
ATOM 2196 C CA . ARG A 1 268 ? -9.370 10.375 -3.067 1.00 52.94 268 ARG A CA 1
ATOM 2197 C C . ARG A 1 268 ? -9.476 9.598 -4.385 1.00 52.94 268 ARG A C 1
ATOM 2199 O O . ARG A 1 268 ? -9.626 8.375 -4.343 1.00 52.94 268 ARG A O 1
ATOM 2206 N N . PHE A 1 269 ? -9.367 10.264 -5.535 1.00 58.59 269 PHE A N 1
ATOM 2207 C CA . PHE A 1 269 ? -9.340 9.6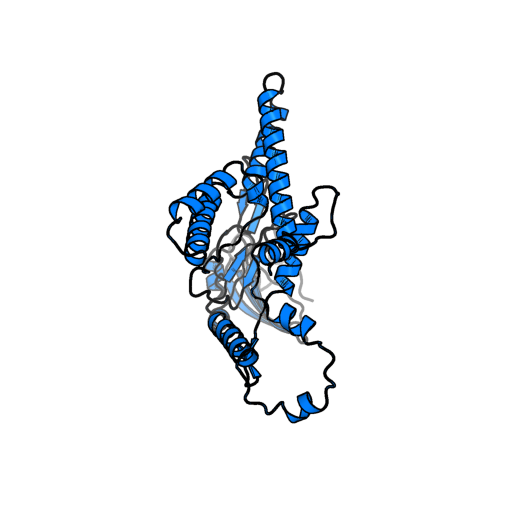01 -6.843 1.00 58.59 269 PHE A CA 1
ATOM 2208 C C . PHE A 1 269 ? -8.098 8.713 -7.003 1.00 58.59 269 PHE A C 1
ATOM 2210 O O . PHE A 1 269 ? -8.212 7.559 -7.432 1.00 58.59 269 PHE A O 1
ATOM 2217 N N . PHE A 1 270 ? -6.919 9.201 -6.608 1.00 57.97 270 PHE A N 1
ATOM 2218 C CA . PHE A 1 270 ? -5.682 8.421 -6.695 1.00 57.97 270 PHE A CA 1
ATOM 2219 C C . PHE A 1 270 ? -5.659 7.232 -5.717 1.00 57.97 270 PHE A C 1
ATOM 2221 O O . PHE A 1 270 ? -5.264 6.138 -6.117 1.00 57.97 270 PHE A O 1
ATOM 2228 N N . HIS A 1 271 ? -6.165 7.383 -4.487 1.00 54.06 271 HIS A N 1
ATOM 2229 C CA . HIS A 1 271 ? -6.376 6.296 -3.521 1.00 54.06 271 HIS A CA 1
ATOM 2230 C C . HIS A 1 271 ? -7.266 5.187 -4.102 1.00 54.06 271 HIS A C 1
ATOM 2232 O O . HIS A 1 271 ? -6.910 4.007 -4.038 1.00 54.06 271 HIS A O 1
ATOM 2238 N N . ALA A 1 272 ? -8.420 5.553 -4.673 1.00 48.38 272 ALA A N 1
ATOM 2239 C CA . ALA A 1 272 ? -9.356 4.602 -5.270 1.00 48.38 272 ALA A CA 1
ATOM 2240 C C . ALA A 1 272 ? -8.730 3.889 -6.481 1.00 48.38 272 ALA A C 1
ATOM 2242 O O . ALA A 1 272 ? -8.788 2.661 -6.580 1.00 48.38 272 ALA A O 1
ATOM 2243 N N . SER A 1 273 ? -8.048 4.641 -7.349 1.00 53.81 273 SER A N 1
ATOM 2244 C CA . SER A 1 273 ? -7.357 4.116 -8.532 1.00 53.81 273 SER A CA 1
ATOM 2245 C C . SER A 1 273 ? -6.216 3.164 -8.162 1.00 53.81 273 SER A C 1
ATOM 2247 O O . SER A 1 273 ? -6.135 2.060 -8.697 1.00 53.81 273 SER A O 1
ATOM 2249 N N . ALA A 1 274 ? -5.366 3.535 -7.201 1.00 55.94 274 ALA A N 1
ATOM 2250 C CA . ALA A 1 274 ? -4.288 2.690 -6.690 1.00 55.94 274 ALA A CA 1
ATOM 2251 C C . ALA A 1 274 ? -4.822 1.410 -6.023 1.00 55.94 274 ALA A C 1
ATOM 2253 O O . ALA A 1 274 ? -4.268 0.329 -6.226 1.00 55.94 274 ALA A O 1
ATOM 2254 N N . THR A 1 275 ? -5.925 1.508 -5.275 1.00 53.72 275 THR A N 1
ATOM 2255 C CA . THR A 1 275 ? -6.586 0.356 -4.638 1.00 53.72 275 THR A CA 1
ATOM 2256 C C . THR A 1 275 ? -7.176 -0.596 -5.680 1.00 53.72 275 THR A C 1
ATOM 2258 O O . THR A 1 275 ? -6.960 -1.806 -5.597 1.00 53.72 275 THR A O 1
ATOM 2261 N N . SER A 1 276 ? -7.846 -0.060 -6.705 1.00 49.78 276 SER A N 1
ATOM 2262 C CA . SER A 1 276 ? -8.369 -0.838 -7.834 1.00 49.78 276 SER A CA 1
ATOM 2263 C C . SER A 1 276 ? -7.244 -1.547 -8.597 1.00 49.78 276 SER A C 1
ATOM 2265 O O . SER A 1 276 ? -7.273 -2.768 -8.746 1.00 49.78 276 SER A O 1
ATOM 2267 N N . ARG A 1 277 ? -6.173 -0.826 -8.965 1.00 64.75 277 ARG A N 1
ATOM 2268 C CA . ARG A 1 277 ? -4.982 -1.409 -9.610 1.00 64.75 277 ARG A CA 1
ATOM 2269 C C . ARG A 1 277 ? -4.317 -2.489 -8.757 1.00 64.75 277 ARG A C 1
ATOM 2271 O O . ARG A 1 277 ? -3.926 -3.515 -9.298 1.00 64.75 277 ARG A O 1
ATOM 2278 N N . LYS A 1 278 ? -4.224 -2.311 -7.434 1.00 62.78 278 LYS A N 1
ATOM 2279 C CA . LYS A 1 278 ? -3.704 -3.339 -6.510 1.00 62.78 278 LYS A CA 1
ATOM 2280 C C . LYS A 1 278 ? -4.572 -4.605 -6.505 1.00 62.78 278 LYS A C 1
ATOM 2282 O O . LYS A 1 278 ? -4.027 -5.693 -6.348 1.00 62.78 278 LYS A O 1
ATOM 2287 N N . LYS A 1 279 ? -5.895 -4.476 -6.669 1.00 57.88 279 LYS A N 1
ATOM 2288 C CA . LYS A 1 279 ? -6.822 -5.614 -6.773 1.00 57.88 279 LYS A CA 1
ATOM 2289 C C . LYS A 1 279 ? -6.696 -6.332 -8.120 1.00 57.88 279 LYS A C 1
ATOM 2291 O O . LYS A 1 279 ? -6.624 -7.553 -8.126 1.00 57.88 279 LYS A O 1
ATOM 2296 N N . VAL A 1 280 ? -6.646 -5.588 -9.229 1.00 58.25 280 VAL A N 1
ATOM 2297 C CA . VAL A 1 280 ? -6.534 -6.144 -10.594 1.00 58.25 280 VAL A CA 1
ATOM 2298 C C . VAL A 1 280 ? -5.167 -6.792 -10.831 1.00 58.25 280 VAL A C 1
ATOM 2300 O O . VAL A 1 280 ? -5.096 -7.896 -11.351 1.00 58.25 280 VAL A O 1
ATOM 2303 N N . ASN A 1 281 ? -4.083 -6.159 -10.379 1.00 66.00 281 ASN A N 1
ATOM 2304 C CA . ASN A 1 281 ? -2.717 -6.661 -10.559 1.00 66.00 281 ASN A CA 1
ATOM 2305 C C . ASN A 1 281 ? -2.308 -7.695 -9.487 1.00 66.00 281 ASN A C 1
ATOM 2307 O O . ASN A 1 281 ? -1.119 -7.983 -9.334 1.00 66.00 281 ASN A O 1
ATOM 2311 N N . ARG A 1 282 ? -3.254 -8.224 -8.697 1.00 69.94 282 ARG A N 1
ATOM 2312 C CA . ARG A 1 282 ? -2.977 -9.313 -7.755 1.00 69.94 282 ARG A CA 1
ATOM 2313 C C . ARG A 1 282 ? -2.920 -10.624 -8.534 1.00 69.94 282 ARG A C 1
ATOM 2315 O O . ARG A 1 282 ? -3.957 -11.216 -8.811 1.00 69.94 282 ARG A O 1
ATOM 2322 N N . ILE A 1 283 ? -1.708 -11.098 -8.805 1.00 78.19 283 ILE A N 1
ATOM 2323 C CA . ILE A 1 283 ? -1.478 -12.486 -9.217 1.00 78.19 283 ILE A CA 1
ATOM 2324 C C . ILE A 1 283 ? -1.952 -13.381 -8.061 1.00 78.19 283 ILE A C 1
ATOM 2326 O O . ILE A 1 283 ? -1.471 -13.256 -6.932 1.00 78.19 283 ILE A O 1
ATOM 2330 N N . SER A 1 284 ? -2.983 -14.185 -8.315 1.00 73.69 284 SER A N 1
ATOM 2331 C CA . SER A 1 284 ? -3.609 -15.090 -7.339 1.00 73.69 284 SER A CA 1
ATOM 2332 C C . SER A 1 284 ? -3.116 -16.529 -7.466 1.00 73.69 284 SER A C 1
ATOM 2334 O O . SER A 1 284 ? -3.134 -17.256 -6.478 1.00 73.69 284 SER A O 1
ATOM 2336 N N . PHE A 1 285 ? -2.692 -16.915 -8.666 1.00 85.62 285 PHE A N 1
ATOM 2337 C CA . PHE A 1 285 ? -2.012 -18.161 -8.988 1.00 85.62 285 PHE A CA 1
ATOM 2338 C C . PHE A 1 285 ? -1.201 -17.971 -10.276 1.00 85.62 285 PHE A C 1
ATOM 2340 O O . PHE A 1 285 ? -1.437 -17.016 -11.023 1.00 85.62 285 PHE A O 1
ATOM 2347 N N . LEU A 1 286 ? -0.291 -18.901 -10.547 1.00 89.00 286 LEU A N 1
ATOM 2348 C CA . LEU A 1 286 ? 0.264 -19.160 -11.877 1.00 89.00 286 LEU A CA 1
ATOM 2349 C C . LEU A 1 286 ? -0.005 -20.625 -12.242 1.00 89.00 286 LEU A C 1
ATOM 2351 O O . LEU A 1 286 ? -0.178 -21.455 -11.352 1.00 89.00 286 LEU A O 1
ATOM 2355 N N . GLU A 1 287 ? -0.074 -20.938 -13.531 1.00 90.25 287 GLU A N 1
ATOM 2356 C CA . GLU A 1 287 ? -0.129 -22.320 -14.026 1.00 90.25 287 GLU A CA 1
ATOM 2357 C C . GLU A 1 287 ? 1.275 -22.725 -14.495 1.00 90.25 287 GLU A C 1
ATOM 2359 O O . GLU A 1 287 ? 1.958 -21.929 -15.142 1.00 90.25 287 GLU A O 1
ATOM 2364 N N . ASP A 1 288 ? 1.731 -23.918 -14.106 1.00 89.75 288 ASP A N 1
ATOM 2365 C CA . ASP A 1 288 ? 3.013 -24.475 -14.551 1.00 89.75 288 ASP A CA 1
ATOM 2366 C C . ASP A 1 288 ? 2.910 -25.106 -15.957 1.00 89.75 288 ASP A C 1
ATOM 2368 O O . ASP A 1 288 ? 1.837 -25.164 -16.563 1.00 89.75 288 ASP A O 1
ATOM 2372 N N . ALA A 1 289 ? 4.027 -25.622 -16.480 1.00 87.50 289 ALA A N 1
ATOM 2373 C CA . ALA A 1 289 ? 4.072 -26.281 -17.790 1.00 87.50 289 ALA A CA 1
ATOM 2374 C C . ALA A 1 289 ? 3.193 -27.552 -17.894 1.00 87.50 289 ALA A C 1
ATOM 2376 O O . ALA A 1 289 ? 2.910 -28.011 -18.999 1.00 87.50 289 ALA A O 1
ATOM 2377 N N . ASN A 1 290 ? 2.741 -28.109 -16.764 1.00 89.62 290 ASN A N 1
ATOM 2378 C CA . ASN A 1 290 ? 1.852 -29.270 -16.685 1.00 89.62 290 ASN A CA 1
ATOM 2379 C C . ASN A 1 290 ? 0.374 -28.869 -16.479 1.00 89.62 290 ASN A C 1
ATOM 2381 O O . ASN A 1 290 ? -0.489 -29.742 -16.377 1.00 89.62 290 ASN A O 1
ATOM 2385 N N . GLY A 1 291 ? 0.069 -27.568 -16.395 1.00 87.62 291 GLY A N 1
ATOM 2386 C CA . GLY A 1 291 ? -1.266 -27.038 -16.100 1.00 87.62 291 GLY A CA 1
ATOM 2387 C C . GLY A 1 291 ? -1.651 -27.062 -14.614 1.00 87.62 291 GLY A C 1
ATOM 2388 O O . GLY A 1 291 ? -2.818 -26.839 -14.279 1.00 87.62 291 GLY A O 1
ATOM 2389 N N . LEU A 1 292 ? -0.709 -27.325 -13.703 1.00 89.75 292 LEU A N 1
ATOM 2390 C CA . LEU A 1 292 ? -0.948 -27.289 -12.263 1.00 89.75 292 LEU A CA 1
ATOM 2391 C C . LEU A 1 292 ? -0.984 -25.839 -11.763 1.00 89.75 292 LEU A C 1
ATOM 2393 O O . LEU A 1 292 ? -0.076 -25.048 -12.016 1.00 89.75 292 LEU A O 1
ATOM 2397 N N . ARG A 1 293 ? -2.025 -25.495 -10.997 1.00 87.69 293 ARG A N 1
ATOM 2398 C CA . ARG A 1 293 ? -2.168 -24.172 -10.373 1.00 87.69 293 ARG A CA 1
ATOM 2399 C C . ARG A 1 293 ? -1.342 -24.059 -9.102 1.00 87.69 293 ARG A C 1
ATOM 2401 O O . ARG A 1 293 ? -1.638 -24.711 -8.104 1.00 87.69 293 ARG A O 1
ATOM 2408 N N . ILE A 1 294 ? -0.376 -23.153 -9.128 1.00 86.19 294 ILE A N 1
ATOM 2409 C CA . ILE A 1 294 ? 0.504 -22.812 -8.016 1.00 86.19 294 ILE A CA 1
ATOM 2410 C C . ILE A 1 294 ? 0.029 -21.497 -7.389 1.00 86.19 294 ILE A C 1
ATOM 2412 O O . ILE A 1 294 ? -0.033 -20.467 -8.060 1.00 86.19 294 ILE A O 1
ATOM 2416 N N . THR A 1 295 ? -0.339 -21.535 -6.107 1.00 81.88 295 THR A N 1
ATOM 2417 C CA . THR A 1 295 ? -0.948 -20.412 -5.362 1.00 81.88 295 THR A CA 1
ATOM 2418 C C . THR A 1 295 ? -0.036 -19.820 -4.283 1.00 81.88 295 THR A C 1
ATOM 2420 O O . THR A 1 295 ? -0.307 -18.727 -3.777 1.00 81.88 295 THR A O 1
ATOM 2423 N N . ASP A 1 296 ? 1.047 -20.507 -3.915 1.00 84.06 296 ASP A N 1
ATOM 2424 C CA . ASP A 1 296 ? 2.010 -20.045 -2.921 1.00 84.06 296 ASP A CA 1
ATOM 2425 C C . ASP A 1 296 ? 3.085 -19.133 -3.543 1.00 84.06 296 ASP A C 1
ATOM 2427 O O . ASP A 1 296 ? 3.435 -19.240 -4.718 1.00 84.06 296 ASP A O 1
ATOM 2431 N N . ASN A 1 297 ? 3.618 -18.190 -2.758 1.00 78.31 297 ASN A N 1
ATOM 2432 C CA . ASN A 1 297 ? 4.593 -17.221 -3.277 1.00 78.31 297 ASN A CA 1
ATOM 2433 C C . ASN A 1 297 ? 5.925 -17.862 -3.729 1.00 78.31 297 ASN A C 1
ATOM 2435 O O . ASN A 1 297 ? 6.411 -17.460 -4.787 1.00 78.31 297 ASN A O 1
ATOM 2439 N N . PRO A 1 298 ? 6.538 -18.811 -2.988 1.00 86.62 298 PRO A N 1
ATOM 2440 C CA . PRO A 1 298 ? 7.743 -19.506 -3.449 1.00 86.62 298 PRO A CA 1
ATOM 2441 C C . PRO A 1 298 ? 7.550 -20.222 -4.792 1.00 86.62 298 PRO A C 1
ATOM 2443 O O . PRO A 1 298 ? 8.333 -19.996 -5.713 1.00 86.62 298 PRO A O 1
ATOM 2446 N N . GLY A 1 299 ? 6.486 -21.014 -4.930 1.00 86.75 299 GLY A N 1
ATOM 2447 C CA . GLY A 1 299 ? 6.150 -21.738 -6.149 1.00 86.75 299 GLY A CA 1
ATOM 2448 C C . GLY A 1 299 ? 5.857 -20.807 -7.326 1.00 86.75 299 GLY A C 1
ATOM 2449 O O . GLY A 1 299 ? 6.430 -20.984 -8.398 1.00 86.75 299 GLY A O 1
ATOM 2450 N N . MET A 1 300 ? 5.058 -19.750 -7.131 1.00 88.06 300 MET A N 1
ATOM 2451 C CA . MET A 1 300 ? 4.820 -18.749 -8.183 1.00 88.06 300 MET A CA 1
ATOM 2452 C C . MET A 1 300 ? 6.120 -18.059 -8.638 1.00 88.06 300 MET A C 1
ATOM 2454 O O . MET A 1 300 ? 6.294 -17.791 -9.827 1.00 88.06 300 MET A O 1
ATOM 2458 N N . CYS A 1 301 ? 7.063 -17.794 -7.727 1.00 88.25 301 CYS A N 1
ATOM 2459 C CA . CYS A 1 301 ? 8.378 -17.258 -8.092 1.00 88.25 301 CYS A CA 1
ATOM 2460 C C . CYS A 1 301 ? 9.208 -18.240 -8.936 1.00 88.25 301 CYS A C 1
ATOM 2462 O O . CYS A 1 301 ? 9.929 -17.788 -9.824 1.00 88.25 301 CYS A O 1
ATOM 2464 N N . LEU A 1 302 ? 9.112 -19.551 -8.678 1.00 90.75 302 LEU A N 1
ATOM 2465 C CA . LEU A 1 302 ? 9.776 -20.583 -9.482 1.00 90.75 302 LEU A CA 1
ATOM 2466 C C . LEU A 1 302 ? 9.157 -20.675 -10.881 1.00 90.75 302 LEU A C 1
ATOM 2468 O O . LEU A 1 302 ? 9.877 -20.486 -11.854 1.00 90.75 302 LEU A O 1
ATOM 2472 N N . VAL A 1 303 ? 7.829 -20.813 -10.988 1.00 92.81 303 VAL A N 1
ATOM 2473 C CA . VAL A 1 303 ? 7.120 -20.858 -12.285 1.00 92.81 303 VAL A CA 1
ATOM 2474 C C . VAL A 1 303 ? 7.463 -19.644 -13.155 1.00 92.81 303 VAL A C 1
ATOM 2476 O O . VAL A 1 303 ? 7.793 -19.793 -14.329 1.00 92.81 303 VAL A O 1
ATOM 2479 N N . ALA A 1 304 ? 7.456 -18.436 -12.580 1.00 91.31 304 ALA A N 1
ATOM 2480 C CA . ALA A 1 304 ? 7.823 -17.224 -13.312 1.00 91.31 304 ALA A CA 1
ATOM 2481 C C . ALA A 1 304 ? 9.300 -17.211 -13.749 1.00 91.31 304 ALA A C 1
ATOM 2483 O O . ALA A 1 304 ? 9.607 -16.795 -14.865 1.00 91.31 304 ALA A O 1
ATOM 2484 N N . LYS A 1 305 ? 10.219 -17.657 -12.882 1.00 91.19 305 LYS A N 1
ATOM 2485 C CA . LYS A 1 305 ? 11.651 -17.758 -13.194 1.00 91.19 305 LYS A CA 1
ATOM 2486 C C . LYS A 1 305 ? 11.889 -18.741 -14.341 1.00 91.19 305 LYS A C 1
ATOM 2488 O O . LYS A 1 305 ? 12.613 -18.409 -15.276 1.00 91.19 305 LYS A O 1
ATOM 2493 N N . ASP A 1 306 ? 11.299 -19.926 -14.261 1.00 90.38 306 ASP A N 1
ATOM 2494 C CA . ASP A 1 306 ? 11.557 -21.009 -15.203 1.00 90.38 306 ASP A CA 1
ATOM 2495 C C . ASP A 1 306 ? 10.943 -20.688 -16.576 1.00 90.38 306 ASP A C 1
ATOM 2497 O O . ASP A 1 306 ? 11.650 -20.780 -17.577 1.00 90.38 306 ASP A O 1
ATOM 2501 N N . TYR A 1 307 ? 9.733 -20.112 -16.617 1.00 90.50 307 TYR A N 1
ATOM 2502 C CA . TYR A 1 307 ? 9.138 -19.554 -17.840 1.00 90.50 307 TYR A CA 1
ATOM 2503 C C . TYR A 1 307 ? 10.061 -18.551 -18.556 1.00 90.50 307 TYR A C 1
ATOM 2505 O O . TYR A 1 307 ? 10.274 -18.652 -19.763 1.00 90.50 307 TYR A O 1
ATOM 2513 N N . PHE A 1 308 ? 10.633 -17.575 -17.837 1.00 89.50 308 PHE A N 1
ATOM 2514 C CA . PHE A 1 308 ? 11.525 -16.593 -18.465 1.00 89.50 308 PHE A CA 1
ATOM 2515 C C . PHE A 1 308 ? 12.889 -17.184 -18.841 1.00 89.50 308 PHE A C 1
ATOM 2517 O O . PHE A 1 308 ? 13.443 -16.795 -19.869 1.00 89.50 308 PHE A O 1
ATOM 2524 N N . ASN A 1 309 ? 13.414 -18.137 -18.065 1.00 88.50 309 ASN A N 1
ATOM 2525 C CA . ASN A 1 309 ? 14.627 -18.866 -18.438 1.00 88.50 309 ASN A CA 1
ATOM 2526 C C . ASN A 1 309 ? 14.430 -19.632 -19.750 1.00 88.50 309 ASN A C 1
ATOM 2528 O O . ASN A 1 309 ? 15.302 -19.566 -20.608 1.00 88.50 309 ASN A O 1
ATOM 2532 N N . GLU A 1 310 ? 13.296 -20.317 -19.925 1.00 86.94 310 GLU A N 1
ATOM 2533 C CA . GLU A 1 310 ? 12.955 -21.038 -21.156 1.00 86.94 310 GLU A CA 1
ATOM 2534 C C . GLU A 1 310 ? 12.704 -20.089 -22.335 1.00 86.94 310 GLU A C 1
ATOM 2536 O O . GLU A 1 310 ? 13.242 -20.311 -23.421 1.00 86.94 310 GLU A O 1
ATOM 2541 N N . LEU A 1 311 ? 11.953 -19.001 -22.120 1.00 87.62 311 LEU A N 1
ATOM 2542 C CA . LEU A 1 311 ? 11.635 -18.001 -23.148 1.00 87.62 311 LEU A CA 1
ATOM 2543 C C . LEU A 1 311 ? 12.893 -17.350 -23.744 1.00 87.62 311 LEU A C 1
ATOM 2545 O O . LEU A 1 311 ? 12.948 -17.099 -24.949 1.00 87.62 311 LEU A O 1
ATOM 2549 N N . PHE A 1 312 ? 13.895 -17.074 -22.905 1.00 85.44 312 PHE A N 1
ATOM 2550 C CA . PHE A 1 312 ? 15.174 -16.499 -23.326 1.00 85.44 312 PHE A CA 1
ATOM 2551 C C . PHE A 1 312 ? 16.271 -17.549 -23.563 1.00 85.44 312 PHE A C 1
ATOM 2553 O O . PHE A 1 312 ? 17.386 -17.186 -23.951 1.00 85.44 312 PHE A O 1
ATOM 2560 N N . HIS A 1 313 ? 15.987 -18.845 -23.389 1.00 85.25 313 HIS A N 1
ATOM 2561 C CA . HIS A 1 313 ? 16.950 -19.888 -23.722 1.00 85.25 313 HIS A CA 1
ATOM 2562 C C . HIS A 1 313 ? 17.169 -19.930 -25.234 1.00 85.25 313 HIS A C 1
ATOM 2564 O O . HIS A 1 313 ? 16.226 -19.912 -26.030 1.00 85.25 313 HIS A O 1
ATOM 2570 N N . LYS A 1 314 ? 18.428 -20.058 -25.664 1.00 78.38 314 LYS A N 1
ATOM 2571 C CA . LYS A 1 314 ? 18.735 -20.264 -27.081 1.00 78.38 314 LYS A CA 1
ATOM 2572 C C . LYS A 1 314 ? 18.098 -21.577 -27.541 1.00 78.38 314 LYS A C 1
ATOM 2574 O O . LYS A 1 314 ? 18.520 -22.653 -27.121 1.00 78.38 314 LYS A O 1
ATOM 2579 N N . GLN A 1 315 ? 17.095 -21.489 -28.411 1.00 75.25 315 GLN A N 1
ATOM 2580 C CA . GLN A 1 315 ? 16.508 -22.659 -29.055 1.00 75.25 315 GLN A CA 1
ATOM 2581 C C . GLN A 1 315 ? 17.326 -23.053 -30.288 1.00 75.25 315 GLN A C 1
ATOM 2583 O O . GLN A 1 315 ? 17.542 -22.237 -31.191 1.00 75.25 315 GLN A O 1
ATOM 2588 N N . ASN A 1 316 ? 17.742 -24.320 -30.341 1.00 71.12 316 ASN A N 1
ATOM 2589 C CA . ASN A 1 316 ? 18.446 -24.914 -31.478 1.00 71.12 316 ASN A CA 1
ATOM 2590 C C . ASN A 1 316 ? 17.463 -25.160 -32.636 1.00 71.12 316 ASN A C 1
ATOM 2592 O O . ASN A 1 316 ? 17.015 -26.275 -32.879 1.00 71.12 316 ASN A O 1
ATOM 2596 N N . SER A 1 317 ? 17.114 -24.075 -33.323 1.00 72.38 317 SER A N 1
ATOM 2597 C CA . SER A 1 317 ? 16.244 -24.041 -34.500 1.00 72.38 317 SER A CA 1
ATOM 2598 C C . SER A 1 317 ? 17.085 -23.769 -35.746 1.00 72.38 317 SER A C 1
ATOM 2600 O O . SER A 1 317 ? 17.893 -22.841 -35.749 1.00 72.38 317 SER A O 1
ATOM 2602 N N . VAL A 1 318 ? 16.892 -24.555 -36.807 1.00 79.12 318 VAL A N 1
ATOM 2603 C CA . VAL A 1 318 ? 17.508 -24.289 -38.117 1.00 79.12 318 VAL A CA 1
ATOM 2604 C C . VAL A 1 318 ? 16.726 -23.151 -38.772 1.00 79.12 318 VAL A C 1
ATOM 2606 O O . VAL A 1 318 ? 15.589 -23.345 -39.199 1.00 79.12 318 VAL A O 1
ATOM 2609 N N . ARG A 1 319 ? 17.302 -21.945 -38.785 1.00 78.69 319 ARG A N 1
ATOM 2610 C CA . ARG A 1 319 ? 16.638 -20.725 -39.290 1.00 78.69 319 ARG A CA 1
ATOM 2611 C C . ARG A 1 319 ? 17.043 -20.368 -40.716 1.00 78.69 319 ARG A C 1
ATOM 2613 O O . ARG A 1 319 ? 16.343 -19.589 -41.359 1.00 78.69 319 ARG A O 1
ATOM 2620 N N . ASP A 1 320 ? 18.124 -20.955 -41.218 1.00 80.62 320 ASP A N 1
ATOM 2621 C CA . ASP A 1 320 ? 18.725 -20.616 -42.509 1.00 80.62 320 ASP A CA 1
ATOM 2622 C C . ASP A 1 320 ? 17.739 -20.691 -43.690 1.00 80.62 320 ASP A C 1
ATOM 2624 O O . ASP A 1 320 ? 17.719 -19.734 -44.456 1.00 80.62 320 ASP A O 1
ATOM 2628 N N . PRO A 1 321 ? 16.833 -21.693 -43.806 1.00 82.69 321 PRO A N 1
ATOM 2629 C CA . PRO A 1 321 ? 15.844 -21.742 -44.892 1.00 82.69 321 PRO A CA 1
ATOM 2630 C C . PRO A 1 321 ? 14.823 -20.593 -44.883 1.00 82.69 321 PRO A C 1
ATOM 2632 O O . PRO A 1 321 ? 14.242 -20.276 -45.918 1.00 82.69 321 PRO A O 1
ATOM 2635 N N . VAL A 1 322 ? 14.575 -19.984 -43.717 1.00 81.38 322 VAL A N 1
ATOM 2636 C CA . VAL A 1 322 ? 13.671 -18.829 -43.568 1.00 81.38 322 VAL A CA 1
ATOM 2637 C C . VAL A 1 322 ? 14.429 -17.528 -43.815 1.00 81.38 322 VAL A C 1
ATOM 2639 O O . VAL A 1 322 ? 13.901 -16.618 -44.442 1.00 81.38 322 VAL A O 1
ATOM 2642 N N . ILE A 1 323 ? 15.681 -17.442 -43.364 1.00 81.81 323 ILE A N 1
ATOM 2643 C CA . ILE A 1 323 ? 16.531 -16.268 -43.593 1.00 81.81 323 ILE A CA 1
ATOM 2644 C C . ILE A 1 323 ? 16.910 -16.166 -45.080 1.00 81.81 323 ILE A C 1
ATOM 2646 O O .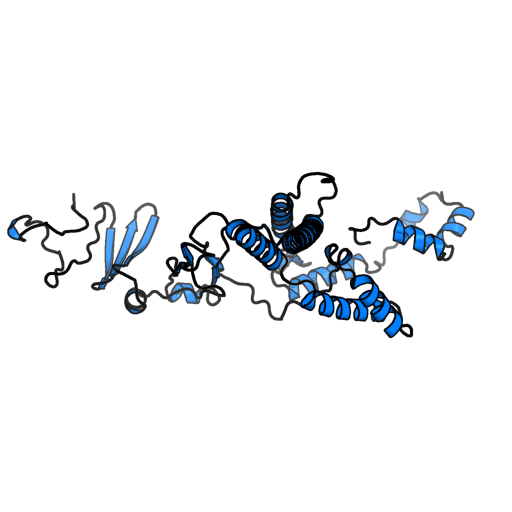 ILE A 1 323 ? 16.881 -15.075 -45.636 1.00 81.81 323 ILE A O 1
ATOM 2650 N N . SER A 1 324 ? 17.163 -17.288 -45.763 1.00 82.44 324 SER A N 1
ATOM 2651 C CA . SER A 1 324 ? 17.561 -17.319 -47.179 1.00 82.44 324 SER A CA 1
ATOM 2652 C C . SER A 1 324 ? 16.485 -16.857 -48.167 1.00 82.44 324 SER A C 1
ATOM 2654 O O . SER A 1 324 ? 16.803 -16.630 -49.331 1.00 82.44 324 SER A O 1
ATOM 2656 N N . VAL A 1 325 ? 15.219 -16.749 -47.743 1.00 87.00 325 VAL A N 1
ATOM 2657 C CA . VAL A 1 325 ? 14.123 -16.209 -48.574 1.00 87.00 325 VAL A CA 1
ATOM 2658 C C . VAL A 1 325 ? 13.821 -14.733 -48.290 1.00 87.00 325 VAL A C 1
ATOM 2660 O O . VAL A 1 325 ? 12.975 -14.145 -48.961 1.00 87.00 325 VAL A O 1
ATOM 2663 N N . ILE A 1 326 ? 14.506 -14.119 -47.320 1.00 84.81 326 ILE A N 1
ATOM 2664 C CA . ILE A 1 326 ? 14.407 -12.686 -47.037 1.00 84.81 326 ILE A CA 1
ATOM 2665 C C . ILE A 1 326 ? 15.468 -11.969 -47.874 1.00 84.81 326 ILE A C 1
ATOM 2667 O O . ILE A 1 326 ? 16.665 -12.140 -47.656 1.00 84.81 326 ILE A O 1
ATOM 2671 N N . SER A 1 327 ? 15.032 -11.145 -48.827 1.00 84.06 327 SER A N 1
ATOM 2672 C CA . SER A 1 327 ? 15.933 -10.289 -49.603 1.00 84.06 327 SER A CA 1
ATOM 2673 C C . SER A 1 327 ? 16.709 -9.344 -48.683 1.00 84.06 327 SER A C 1
ATOM 2675 O O . SER A 1 327 ? 16.108 -8.666 -47.849 1.00 84.06 327 SER A O 1
ATOM 2677 N N . THR A 1 328 ? 18.027 -9.248 -48.861 1.00 81.31 328 THR A N 1
ATOM 2678 C CA . THR A 1 328 ? 18.873 -8.324 -48.095 1.00 81.31 328 THR A CA 1
ATOM 2679 C C . THR A 1 328 ? 18.490 -6.873 -48.394 1.00 81.31 328 THR A C 1
ATOM 2681 O O . THR A 1 328 ? 18.720 -6.384 -49.499 1.00 81.31 328 THR A O 1
ATOM 2684 N N . THR A 1 329 ? 17.897 -6.185 -47.416 1.00 85.00 329 THR A N 1
ATOM 2685 C CA . THR A 1 329 ? 17.499 -4.766 -47.511 1.00 85.00 329 THR A CA 1
ATOM 2686 C C . THR A 1 329 ? 18.375 -3.819 -46.691 1.00 85.00 329 THR A C 1
ATOM 2688 O O . THR A 1 329 ? 18.289 -2.612 -46.887 1.00 85.00 329 THR A O 1
ATOM 2691 N N . ILE A 1 330 ? 19.195 -4.353 -45.783 1.00 84.88 330 ILE A N 1
ATOM 2692 C CA . ILE A 1 330 ? 20.152 -3.603 -44.962 1.00 84.88 330 ILE A CA 1
ATOM 2693 C C . ILE A 1 330 ? 21.445 -3.463 -45.771 1.00 84.88 330 ILE A C 1
ATOM 2695 O O . ILE A 1 330 ? 22.005 -4.473 -46.206 1.00 84.88 330 ILE A O 1
ATOM 2699 N N . LEU A 1 331 ? 21.901 -2.230 -46.000 1.00 90.81 331 LEU A N 1
ATOM 2700 C CA . LEU A 1 331 ? 23.148 -1.956 -46.714 1.00 90.81 331 LEU A CA 1
ATOM 2701 C C . LEU A 1 331 ? 24.364 -2.181 -45.806 1.00 90.81 331 LEU A C 1
ATOM 2703 O O . LEU A 1 331 ? 24.257 -2.207 -44.581 1.00 90.81 331 LEU A O 1
ATOM 2707 N N . GLU A 1 332 ? 25.549 -2.294 -46.403 1.00 87.94 332 GLU A N 1
ATOM 2708 C CA . GLU A 1 332 ? 26.805 -2.434 -45.654 1.00 87.94 332 GLU A CA 1
ATOM 2709 C C . GLU A 1 332 ? 27.023 -1.250 -44.694 1.00 87.94 332 GLU A C 1
ATOM 2711 O O . GLU A 1 332 ? 27.297 -1.468 -43.518 1.00 87.94 332 GLU A O 1
ATOM 2716 N N . SER A 1 333 ? 26.728 -0.021 -45.137 1.00 91.75 333 SER A N 1
ATOM 2717 C CA . SER A 1 333 ? 26.744 1.198 -44.311 1.00 91.75 333 SER A CA 1
ATOM 2718 C C . SER A 1 333 ? 25.754 1.187 -43.142 1.00 91.75 333 SER A C 1
ATOM 2720 O O . SER A 1 333 ? 25.998 1.817 -42.112 1.00 91.75 333 SER A O 1
ATOM 2722 N N . ASP A 1 334 ? 24.619 0.502 -43.299 1.00 90.62 334 ASP A N 1
ATOM 2723 C CA . ASP A 1 334 ? 23.618 0.366 -42.239 1.00 90.62 334 ASP A CA 1
ATOM 2724 C C . ASP A 1 334 ? 24.094 -0.675 -41.219 1.00 90.62 334 ASP A C 1
ATOM 2726 O O . ASP A 1 334 ? 23.940 -0.496 -40.015 1.00 90.62 334 ASP A O 1
ATOM 2730 N N . ASN A 1 335 ? 24.722 -1.754 -41.695 1.00 88.94 335 ASN A N 1
ATOM 2731 C CA . ASN A 1 335 ? 25.292 -2.802 -40.858 1.00 88.94 335 ASN A CA 1
ATOM 2732 C C . ASN A 1 335 ? 26.522 -2.309 -40.072 1.00 88.94 335 ASN A C 1
ATOM 2734 O O . ASN A 1 335 ? 26.668 -2.647 -38.900 1.00 88.94 335 ASN A O 1
ATOM 2738 N N . GLU A 1 336 ? 27.367 -1.463 -40.670 1.00 92.19 336 GLU A N 1
ATOM 2739 C CA . GLU A 1 336 ? 28.448 -0.746 -39.976 1.00 92.19 336 GLU A CA 1
ATOM 2740 C C . GLU A 1 336 ? 27.908 0.109 -38.819 1.00 92.19 336 GLU A C 1
ATOM 2742 O O . GLU A 1 336 ? 28.451 0.057 -37.717 1.00 92.19 336 GLU A O 1
ATOM 2747 N N . GLN A 1 337 ? 26.804 0.837 -39.025 1.00 88.75 337 GLN A N 1
ATOM 2748 C CA . GLN A 1 337 ? 26.147 1.607 -37.958 1.00 88.75 337 GLN A CA 1
ATOM 2749 C C . GLN A 1 337 ? 25.506 0.705 -36.891 1.00 88.75 337 GLN A C 1
ATOM 2751 O O . GLN A 1 337 ? 25.704 0.926 -35.70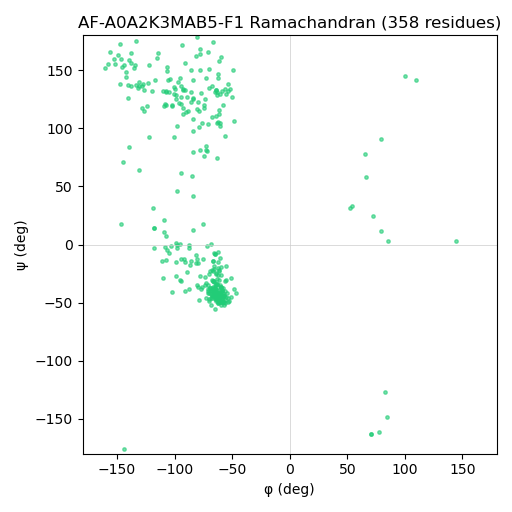1 1.00 88.75 337 GLN A O 1
ATOM 2756 N N . LEU A 1 338 ? 24.773 -0.339 -37.293 1.00 86.88 338 LEU A N 1
ATOM 2757 C CA . LEU A 1 338 ? 24.072 -1.253 -36.377 1.00 86.88 338 LEU A CA 1
ATOM 2758 C C . LEU A 1 338 ? 25.013 -2.121 -35.525 1.00 86.88 338 LEU A C 1
ATOM 2760 O O . LEU A 1 338 ? 24.599 -2.627 -34.482 1.00 86.88 338 LEU A O 1
ATOM 2764 N N . THR A 1 339 ? 26.257 -2.317 -35.969 1.00 90.69 339 THR A N 1
ATOM 2765 C CA . THR A 1 339 ? 27.292 -3.079 -35.250 1.00 90.69 339 THR A CA 1
ATOM 2766 C C . THR A 1 339 ? 28.335 -2.195 -34.561 1.00 90.69 339 THR A C 1
ATOM 2768 O O . THR A 1 339 ? 29.223 -2.720 -33.881 1.00 90.69 339 THR A O 1
ATOM 2771 N N . ALA A 1 340 ? 28.227 -0.867 -34.686 1.00 91.50 340 ALA A N 1
ATOM 2772 C CA . ALA A 1 340 ? 29.134 0.074 -34.044 1.00 91.50 340 ALA A CA 1
ATOM 2773 C C . ALA A 1 340 ? 29.074 -0.029 -32.502 1.00 91.50 340 ALA A C 1
ATOM 2775 O O . ALA A 1 340 ? 28.010 -0.283 -31.929 1.00 91.50 340 ALA A O 1
ATOM 2776 N N . PRO A 1 341 ? 30.194 0.187 -31.784 1.00 92.38 341 PRO A N 1
ATOM 2777 C CA . PRO A 1 341 ? 30.176 0.251 -30.326 1.00 92.38 341 PRO A CA 1
ATOM 2778 C C . PRO A 1 341 ? 29.362 1.450 -29.828 1.00 92.38 341 PRO A C 1
ATOM 2780 O O . PRO A 1 341 ? 29.615 2.578 -30.247 1.00 92.38 341 PRO A O 1
ATOM 2783 N N . PHE A 1 342 ? 28.456 1.219 -28.873 1.00 88.38 342 PHE A N 1
ATOM 2784 C CA . PHE A 1 342 ? 27.662 2.283 -28.254 1.00 88.38 342 PHE A CA 1
ATOM 2785 C C . PHE A 1 342 ? 28.535 3.397 -27.663 1.00 88.38 342 PHE A C 1
ATOM 2787 O O . PHE A 1 342 ? 29.433 3.155 -26.848 1.00 88.38 342 PHE A O 1
ATOM 2794 N N . THR A 1 343 ? 28.211 4.634 -28.017 1.00 92.12 343 THR A N 1
ATOM 2795 C CA . THR A 1 343 ? 28.813 5.844 -27.459 1.00 92.12 343 THR A CA 1
ATOM 2796 C C . THR A 1 343 ? 28.182 6.212 -26.113 1.00 92.12 343 THR A C 1
ATOM 2798 O O . THR A 1 343 ? 27.080 5.790 -25.743 1.00 92.12 343 THR A O 1
ATOM 2801 N N . LYS A 1 344 ? 28.882 7.058 -25.352 1.00 89.06 344 LYS A N 1
ATOM 2802 C CA . LYS A 1 344 ? 28.363 7.617 -24.097 1.00 89.06 344 LYS A CA 1
ATOM 2803 C C . LYS A 1 344 ? 27.168 8.541 -24.351 1.00 89.06 344 LYS A C 1
ATOM 2805 O O . LYS A 1 344 ? 26.274 8.642 -23.511 1.00 89.06 344 LYS A O 1
ATOM 2810 N N . GLU A 1 345 ? 27.170 9.212 -25.494 1.00 90.56 345 GLU A N 1
ATOM 2811 C CA . GLU A 1 345 ? 26.162 10.162 -25.941 1.00 90.56 345 GLU A CA 1
ATOM 2812 C C . GLU A 1 345 ? 24.854 9.442 -26.293 1.00 90.56 345 GLU A C 1
ATOM 2814 O O . GLU A 1 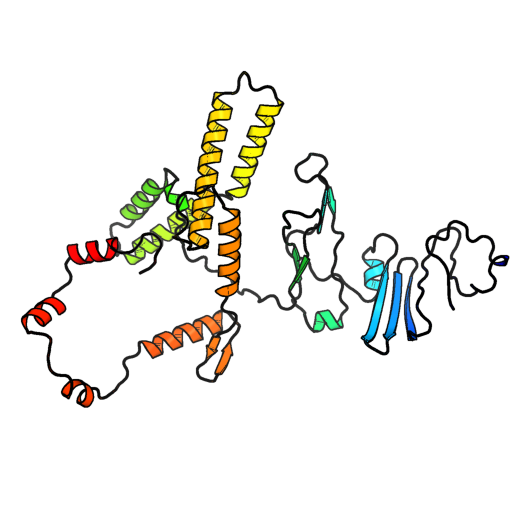345 ? 23.816 9.821 -25.755 1.00 90.56 345 GLU A O 1
ATOM 2819 N N . GLU A 1 346 ? 24.904 8.342 -27.052 1.00 88.06 346 GLU A N 1
ATOM 2820 C CA . GLU A 1 346 ? 23.737 7.481 -27.316 1.00 88.06 346 GLU A CA 1
ATOM 2821 C C . GLU A 1 346 ? 23.177 6.874 -26.026 1.00 88.06 346 GLU A C 1
ATOM 2823 O O . GLU A 1 346 ? 21.968 6.907 -25.799 1.00 88.06 346 GLU A O 1
ATOM 2828 N N . PHE A 1 347 ? 24.042 6.375 -25.131 1.00 84.94 347 PHE A N 1
ATOM 2829 C CA . PHE A 1 347 ? 23.596 5.868 -23.829 1.00 84.94 347 PHE A CA 1
ATOM 2830 C C . PHE A 1 347 ? 22.889 6.957 -23.012 1.00 84.94 347 PHE A C 1
ATOM 2832 O O . PHE A 1 347 ? 21.862 6.705 -22.381 1.00 84.94 347 PHE A O 1
ATOM 2839 N N . LYS A 1 348 ? 23.419 8.186 -23.036 1.00 86.62 348 LYS A N 1
ATOM 2840 C CA . LYS A 1 348 ? 22.823 9.343 -22.366 1.00 86.62 348 LYS A CA 1
ATOM 2841 C C . LYS A 1 348 ? 21.464 9.692 -22.977 1.00 86.62 348 LYS A C 1
ATOM 2843 O O . LYS A 1 348 ? 20.506 9.875 -22.231 1.00 86.62 348 LYS A O 1
ATOM 2848 N N . GLU A 1 349 ? 21.370 9.782 -24.299 1.00 88.56 349 GLU A N 1
ATOM 2849 C CA . GLU A 1 349 ? 20.127 10.099 -25.005 1.00 88.56 349 GLU A CA 1
ATOM 2850 C C . GLU A 1 349 ? 19.052 9.038 -24.750 1.00 88.56 349 GLU A C 1
ATOM 2852 O O . GLU A 1 349 ? 17.958 9.375 -24.295 1.00 88.56 349 GLU A O 1
ATOM 2857 N N . ALA A 1 350 ? 19.386 7.755 -24.913 1.00 85.88 350 ALA A N 1
ATOM 2858 C CA . ALA A 1 350 ? 18.494 6.643 -24.607 1.00 85.88 350 ALA A CA 1
ATOM 2859 C C . ALA A 1 350 ? 18.002 6.699 -23.150 1.00 85.88 350 ALA A C 1
ATOM 2861 O O . ALA A 1 350 ? 16.794 6.643 -22.905 1.00 85.88 350 ALA A O 1
ATOM 2862 N N . LEU A 1 351 ? 18.908 6.897 -22.183 1.00 81.94 351 LEU A N 1
ATOM 2863 C CA . LEU A 1 351 ? 18.565 6.979 -20.761 1.00 81.94 351 LEU A CA 1
ATOM 2864 C C . LEU A 1 351 ? 17.613 8.145 -20.441 1.00 81.94 351 LEU A C 1
ATOM 2866 O O . LEU A 1 351 ? 16.668 7.961 -19.676 1.00 81.94 351 LEU A O 1
ATOM 2870 N N . PHE A 1 352 ? 17.837 9.328 -21.023 1.00 82.38 352 PHE A N 1
ATOM 2871 C CA . PHE A 1 352 ? 17.012 10.518 -20.772 1.00 82.38 352 PHE A CA 1
ATOM 2872 C C . PHE A 1 352 ? 15.751 10.616 -21.649 1.00 82.38 352 PHE A C 1
ATOM 2874 O O . PHE A 1 352 ? 14.846 11.377 -21.311 1.00 82.38 352 PHE A O 1
ATOM 2881 N N . SER A 1 353 ? 15.644 9.829 -22.725 1.00 83.31 353 SER A N 1
ATOM 2882 C CA . SER A 1 353 ? 14.415 9.701 -23.526 1.00 83.31 353 SER A CA 1
ATOM 2883 C C . SER A 1 353 ? 13.285 8.969 -22.784 1.00 83.31 353 SER A C 1
ATOM 2885 O O . SER A 1 353 ? 12.101 9.153 -23.087 1.00 83.31 353 SER A O 1
ATOM 2887 N N . MET A 1 354 ? 13.629 8.153 -21.782 1.00 77.69 354 MET A N 1
ATOM 2888 C CA . MET A 1 354 ? 12.658 7.430 -20.968 1.00 77.69 354 MET A CA 1
ATOM 2889 C C . MET A 1 354 ? 11.874 8.380 -20.055 1.00 77.69 354 MET A C 1
ATOM 2891 O O . MET A 1 354 ? 12.426 9.248 -19.380 1.00 77.69 354 MET A O 1
ATOM 2895 N N . GLN A 1 355 ? 10.551 8.197 -19.995 1.00 72.69 355 GLN A N 1
ATOM 2896 C CA . GLN A 1 355 ? 9.709 8.995 -19.103 1.00 72.69 355 GLN A CA 1
ATOM 2897 C C . GLN A 1 355 ? 10.076 8.729 -17.639 1.00 72.69 355 GLN A C 1
ATOM 2899 O O . GLN A 1 355 ? 10.129 7.580 -17.212 1.00 72.69 355 GLN A O 1
ATOM 2904 N N . SER A 1 356 ? 10.222 9.799 -16.858 1.00 67.69 356 SER A N 1
ATOM 2905 C CA . SER A 1 356 ? 10.723 9.801 -15.473 1.00 67.69 356 SER A CA 1
ATOM 2906 C C . SER A 1 356 ? 9.988 8.896 -14.471 1.00 67.69 356 SER A C 1
ATOM 2908 O O . SER A 1 356 ? 10.553 8.587 -13.425 1.00 67.69 356 SER A O 1
ATOM 2910 N N . ASP A 1 357 ? 8.762 8.466 -14.789 1.00 66.75 357 ASP A N 1
ATOM 2911 C CA . ASP A 1 357 ? 7.928 7.563 -13.980 1.00 66.75 357 ASP A CA 1
ATOM 2912 C C . ASP A 1 357 ? 7.773 6.151 -14.583 1.00 66.75 357 ASP A C 1
ATOM 2914 O O . ASP A 1 357 ? 6.951 5.350 -14.111 1.00 66.75 357 ASP A O 1
ATOM 2918 N N . LYS A 1 358 ? 8.548 5.812 -15.616 1.00 62.47 358 LYS A N 1
ATOM 2919 C CA . LYS A 1 358 ? 8.609 4.473 -16.215 1.00 62.47 358 LYS A CA 1
ATOM 2920 C C . LYS A 1 358 ? 9.919 3.772 -15.849 1.00 62.47 358 LYS A C 1
ATOM 2922 O O . LYS A 1 358 ? 10.944 4.400 -15.624 1.00 62.47 358 LYS A O 1
ATOM 2927 N N . CYS A 1 359 ? 9.835 2.450 -15.755 1.00 48.81 359 CYS A N 1
ATOM 2928 C CA . CYS A 1 359 ? 11.003 1.576 -15.803 1.00 48.81 359 CYS A CA 1
ATOM 2929 C C . CYS A 1 359 ? 11.428 1.450 -17.280 1.00 48.81 359 CYS A C 1
ATOM 2931 O O . CYS A 1 359 ? 10.528 1.535 -18.127 1.00 48.81 359 CYS A O 1
ATOM 2933 N N . PRO A 1 360 ? 12.725 1.247 -17.578 1.00 39.44 360 PRO A N 1
ATOM 2934 C CA . PRO A 1 360 ? 13.144 0.595 -18.819 1.00 39.44 360 PRO A CA 1
ATOM 2935 C C . PRO A 1 360 ? 12.374 -0.715 -19.059 1.00 39.44 360 PRO A C 1
ATOM 2937 O O . PRO A 1 360 ? 12.082 -1.405 -18.050 1.00 39.44 360 PRO A O 1
#

Secondary structure (DSSP, 8-state):
-----S--TT---GGG-TT-TT----SSS--------TTSEEEEEEEETTEEEEEEEETTTEEEEEEEE-SS--HHHHHHTT-EEPEEES----EEESTTSTT-EEE-----EE-HHHHHH-TT-EEEE---SS-SBPPEEEESS-----S---------GGGGGSTTHHHHHHHHHHHTTTS-HHHHHHHHHHHHHHHHHHHS--HHHHHHHHHHHHHHHHHT--TT-HHHHHHHHHHHHHHHHHHHHHHHHHHT--S--SSS--HHHHHHHHHHHHHHT----EE-TTSPEE-SHHHHHHHHHHHHHHHTS------HHHHTTS---S-HHHHHHHTSPPPHHHHHHHHHHS-TT---

InterPro domains:
  IPR036691 Endonuclease/exonuclease/phosphatase superfamily [G3DSA:3.60.10.10] (75-143)
  IPR036691 Endonuclease/exonuclease/phosphatase superfamily [SSF56219] (1-143)

Radius of gyration: 33.3 Å; Cα contacts (8 Å, |Δi|>4): 316; chains: 1; bounding box: 90×67×90 Å

Nearest PDB structures (foldseek):
  2pl2-assembly1_B  TM=2.686E-01  e=9.398E+00  Thermus thermophilus HB27

Organism: Trifolium pratense (NCBI:txid57577)